Protein AF-A0A7S0FCT9-F1 (afdb_monomer)

Secondary structure (DSSP, 8-state):
-HHHHHHS-TTSS----TTS-S-TTS--SHHHHHHHHHHHHHHHHHHHTT-HHHHHHHHHHHHHHHHHHHHT--HHHHHHHHHHHHHHHHHHHHHHHHHHHHHHHHHHHHHHHHHHHHHHHHHHHHHHHHHHHHHHHHHHHHHHHHHHHHHHHHHHHHHHHHHHHHHHHHHHHHHHHHHHHHHHHHHHHHHHHHHHHH-GGGTTTHHHHHHHHHHHHHHHHHHHHHHHHHHHHHHHT-

Sequence (238 aa):
AKKAISEMTPGADTITYGLNQVALLQLSSGADLANYEAVRFVRDLARKHNAPQLAQLAARMASAMQSGMQAGEDPFAKVKGLIADMIERLEDEAERDASHTAYCDKELAYSNEKKDDKTAEISKLSIKIDQMTSRSSQLKAEVAALQKALSELAKAQAEMDKLRQEEKAEYAKGKADMEQGIQGVKLALKVLREYYAKDKAHAAAEGAGSGIIGLLEVVESDFSQGLIEMTATENAAQ

Organism: NCBI:txid73915

Radius of gyration: 66.16 Å; Cα contacts (8 Å, |Δi|>4): 61; chains: 1; bounding box: 128×51×157 Å

Mean predicted aligned error: 17.08 Å

pLDDT: mean 81.8, std 17.07, range [34.5, 97.94]

Structure (mmCIF, N/CA/C/O backbone):
data_AF-A0A7S0FCT9-F1
#
_entry.id   AF-A0A7S0FCT9-F1
#
loop_
_atom_site.group_PDB
_atom_site.id
_atom_site.type_symbol
_atom_site.label_atom_id
_atom_site.label_alt_id
_atom_site.label_comp_id
_atom_site.label_asym_id
_atom_site.label_entity_id
_atom_site.label_seq_id
_atom_site.pdbx_PDB_ins_code
_atom_site.Cartn_x
_atom_site.Cartn_y
_atom_site.Cartn_z
_atom_site.occupancy
_atom_site.B_iso_or_equiv
_atom_site.auth_seq_id
_atom_site.auth_comp_id
_atom_site.auth_asym_id
_atom_site.auth_atom_id
_atom_site.pdbx_PDB_model_num
ATOM 1 N N . ALA A 1 1 ? 38.483 39.828 -39.089 1.00 48.44 1 ALA A N 1
ATOM 2 C CA . ALA A 1 1 ? 38.730 38.511 -39.718 1.00 48.44 1 ALA A CA 1
ATOM 3 C C . ALA A 1 1 ? 38.954 38.592 -41.238 1.00 48.44 1 ALA A C 1
ATOM 5 O O . ALA A 1 1 ? 39.998 38.148 -41.682 1.00 48.44 1 ALA A O 1
ATOM 6 N N . LYS A 1 2 ? 38.067 39.204 -42.047 1.00 40.50 2 LYS A N 1
ATOM 7 C CA . LYS A 1 2 ? 38.226 39.269 -43.524 1.00 40.50 2 LYS A CA 1
ATOM 8 C C . LYS A 1 2 ? 39.383 40.141 -44.056 1.00 40.50 2 LYS A C 1
ATOM 10 O O . LYS A 1 2 ? 39.888 39.858 -45.130 1.00 40.50 2 LYS A O 1
ATOM 15 N N . LYS A 1 3 ? 39.827 41.165 -43.314 1.00 44.41 3 LYS A N 1
ATOM 16 C CA . LYS A 1 3 ? 40.966 42.022 -43.713 1.00 44.41 3 LYS A CA 1
ATOM 17 C C . LYS A 1 3 ? 42.341 41.372 -43.483 1.00 44.41 3 LYS A C 1
ATOM 19 O O . LYS A 1 3 ? 43.232 41.558 -44.293 1.00 44.41 3 LYS A O 1
ATOM 24 N N . ALA A 1 4 ? 42.480 40.538 -42.450 1.00 43.53 4 ALA A N 1
ATOM 25 C CA . ALA A 1 4 ? 43.753 39.893 -42.106 1.00 43.53 4 ALA A CA 1
ATOM 26 C C . ALA A 1 4 ? 44.154 38.758 -43.071 1.00 43.53 4 ALA A C 1
ATOM 28 O O . ALA A 1 4 ? 45.334 38.481 -43.235 1.00 43.53 4 ALA A O 1
ATOM 29 N N . ILE A 1 5 ? 43.188 38.120 -43.742 1.00 47.94 5 ILE A N 1
ATOM 30 C CA . ILE A 1 5 ? 43.465 37.036 -44.704 1.00 47.94 5 ILE A CA 1
ATOM 31 C C . ILE A 1 5 ? 43.926 37.598 -46.064 1.00 47.94 5 ILE A C 1
ATOM 33 O O . ILE A 1 5 ? 44.686 36.947 -46.772 1.00 47.94 5 ILE A O 1
ATOM 37 N N . SER A 1 6 ? 43.536 38.834 -46.399 1.00 48.59 6 SER A N 1
ATOM 38 C CA . SER A 1 6 ? 43.910 39.487 -47.662 1.00 48.59 6 SER A CA 1
ATOM 39 C C . SER A 1 6 ? 45.322 40.084 -47.658 1.00 48.59 6 SER A C 1
ATOM 41 O O . SER A 1 6 ? 45.887 40.282 -48.726 1.00 48.59 6 SER A O 1
ATOM 43 N N . GLU A 1 7 ? 45.896 40.383 -46.490 1.00 47.38 7 GLU A N 1
ATOM 44 C CA . GLU A 1 7 ? 47.223 41.015 -46.378 1.00 47.38 7 GLU A CA 1
ATOM 45 C C . GLU A 1 7 ? 48.358 39.995 -46.139 1.00 47.38 7 GLU A C 1
ATOM 47 O O . GLU A 1 7 ? 49.528 40.346 -46.266 1.00 47.38 7 GLU A O 1
ATOM 52 N N . MET A 1 8 ? 48.044 38.718 -45.862 1.00 45.12 8 MET A N 1
ATOM 53 C CA . MET A 1 8 ? 49.040 37.654 -45.618 1.00 45.12 8 MET A CA 1
ATOM 54 C C . MET A 1 8 ? 49.309 36.722 -46.816 1.00 45.12 8 MET A C 1
ATOM 56 O O . MET A 1 8 ? 50.011 35.726 -46.663 1.00 45.12 8 MET A O 1
ATOM 60 N N . THR A 1 9 ? 48.806 37.022 -48.016 1.00 45.81 9 THR A N 1
ATOM 61 C CA . THR A 1 9 ? 49.103 36.228 -49.228 1.00 45.81 9 THR A CA 1
ATOM 62 C C . THR A 1 9 ? 49.566 37.093 -50.409 1.00 45.81 9 THR A C 1
ATOM 64 O O . THR A 1 9 ? 48.900 37.137 -51.442 1.00 45.81 9 THR A O 1
ATOM 67 N N . PRO A 1 10 ? 50.742 37.752 -50.336 1.00 41.34 10 PRO A N 1
ATOM 68 C CA . PRO A 1 10 ? 51.339 38.426 -51.489 1.00 41.34 10 PRO A CA 1
ATOM 69 C C . PRO A 1 10 ? 51.999 37.397 -52.428 1.00 41.34 10 PRO A C 1
ATOM 71 O O . PRO A 1 10 ? 53.204 37.424 -52.663 1.00 41.34 10 PRO A O 1
ATOM 74 N N . GLY A 1 11 ? 51.216 36.436 -52.923 1.00 45.25 11 GLY A N 1
ATOM 75 C CA . GLY A 1 11 ? 51.717 35.370 -53.797 1.00 45.25 11 GLY A CA 1
ATOM 76 C C . GLY A 1 11 ? 50.718 34.283 -54.197 1.00 45.25 11 GLY A C 1
ATOM 77 O O . GLY A 1 11 ? 51.123 33.321 -54.841 1.00 45.25 11 GLY A O 1
ATOM 78 N N . ALA A 1 12 ? 49.435 34.395 -53.833 1.00 43.03 12 ALA A N 1
ATOM 79 C CA . ALA A 1 12 ? 48.444 33.348 -54.111 1.00 43.03 12 ALA A CA 1
ATOM 80 C C . ALA A 1 12 ? 47.593 33.579 -55.377 1.00 43.03 12 ALA A C 1
ATOM 82 O O . ALA A 1 12 ? 46.832 32.690 -55.744 1.00 43.03 12 ALA A O 1
ATOM 83 N N . ASP A 1 13 ? 47.764 34.707 -56.079 1.00 35.62 13 ASP A N 1
ATOM 84 C CA . ASP A 1 13 ? 47.005 35.032 -57.304 1.00 35.62 13 ASP A CA 1
ATOM 85 C C . ASP A 1 13 ? 47.796 34.809 -58.611 1.00 35.62 13 ASP A C 1
ATOM 87 O O . ASP A 1 13 ? 47.288 35.068 -59.700 1.00 35.62 13 ASP A O 1
ATOM 91 N N . THR A 1 14 ? 49.024 34.278 -58.543 1.00 41.53 14 THR A N 1
ATOM 92 C CA . THR A 1 14 ? 49.848 33.959 -59.729 1.00 41.53 14 THR A CA 1
ATOM 93 C C . THR A 1 14 ? 50.290 32.500 -59.813 1.00 41.53 14 THR A C 1
ATOM 95 O O . THR A 1 14 ? 51.274 32.189 -60.480 1.00 41.53 14 THR A O 1
ATOM 98 N N . ILE A 1 15 ? 49.514 31.564 -59.258 1.00 42.00 15 I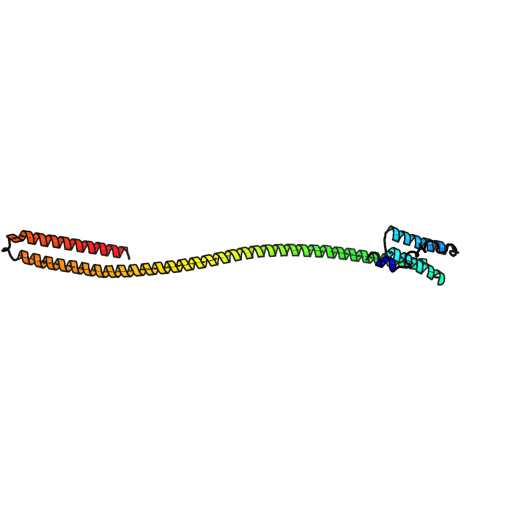LE A N 1
ATOM 99 C CA . ILE A 1 15 ? 49.528 30.181 -59.770 1.00 42.00 15 ILE A CA 1
ATOM 100 C C . ILE A 1 15 ? 48.426 30.060 -60.824 1.00 42.00 15 ILE A C 1
ATOM 102 O O . ILE A 1 15 ? 47.473 29.289 -60.739 1.00 42.00 15 ILE A O 1
ATOM 106 N N . THR A 1 16 ? 48.573 30.904 -61.839 1.00 34.50 16 THR A N 1
ATOM 107 C CA . THR A 1 16 ? 47.924 30.806 -63.135 1.00 34.50 16 THR A CA 1
ATOM 108 C C . THR A 1 16 ? 48.189 29.409 -63.675 1.00 34.50 16 THR A C 1
ATOM 110 O O . THR A 1 16 ? 49.319 29.114 -64.042 1.00 34.50 16 THR A O 1
ATOM 113 N N . TYR A 1 17 ? 47.170 28.545 -63.675 1.00 39.06 17 TYR A N 1
ATOM 114 C CA . TYR A 1 17 ? 46.965 27.449 -64.629 1.00 39.06 17 TYR A CA 1
ATOM 115 C C . TYR A 1 17 ? 48.237 26.903 -65.313 1.00 39.06 17 TYR A C 1
ATOM 117 O O . TYR A 1 17 ? 48.358 26.889 -66.537 1.00 39.06 17 TYR A O 1
ATOM 125 N N . GLY A 1 18 ? 49.183 26.403 -64.518 1.00 42.12 18 GLY A N 1
ATOM 126 C CA . GLY A 1 18 ? 50.454 25.851 -64.987 1.00 42.12 18 GLY A CA 1
ATOM 127 C C . GLY A 1 18 ? 50.350 24.396 -65.443 1.00 42.12 18 GLY A C 1
ATOM 128 O O . GLY A 1 18 ? 51.236 23.609 -65.141 1.00 42.12 18 GLY A O 1
ATOM 129 N N . LEU A 1 19 ? 49.254 24.007 -66.105 1.00 41.75 19 LEU A N 1
ATOM 130 C CA . LEU A 1 19 ? 49.050 22.637 -66.608 1.00 41.75 19 LEU A CA 1
ATOM 131 C C . LEU A 1 19 ? 48.419 22.561 -68.011 1.00 41.75 19 LEU A C 1
ATOM 133 O O . LEU A 1 19 ? 48.169 21.461 -68.492 1.00 41.75 19 LEU A O 1
ATOM 137 N N . ASN A 1 20 ? 48.226 23.695 -68.700 1.00 42.88 20 ASN A N 1
ATOM 138 C CA . ASN A 1 20 ? 47.843 23.720 -70.125 1.00 42.88 20 ASN A CA 1
ATOM 139 C C . ASN A 1 20 ? 49.019 24.022 -71.076 1.00 42.88 20 ASN A C 1
ATOM 141 O O . ASN A 1 20 ? 48.817 24.150 -72.280 1.00 42.88 20 ASN A O 1
ATOM 145 N N . GLN A 1 21 ? 50.248 24.103 -70.559 1.00 41.09 21 GLN A N 1
ATOM 146 C CA . GLN A 1 21 ? 51.480 24.205 -71.349 1.00 41.09 21 GLN A CA 1
ATOM 147 C C . GLN A 1 21 ? 52.575 23.325 -70.734 1.00 41.09 21 GLN A C 1
ATOM 149 O O . GLN A 1 21 ? 53.617 23.807 -70.305 1.00 41.09 21 GLN A O 1
ATOM 154 N N . VAL A 1 22 ? 52.343 22.014 -70.669 1.00 44.59 22 VAL A N 1
ATOM 155 C CA . VAL A 1 22 ? 53.460 21.066 -70.575 1.00 44.59 22 VAL A CA 1
ATOM 156 C C . VAL A 1 22 ? 53.749 20.622 -72.002 1.00 44.59 22 VAL A C 1
ATOM 158 O O . VAL A 1 22 ? 52.973 19.880 -72.594 1.00 44.59 22 VAL A O 1
ATOM 161 N N . ALA A 1 23 ? 54.796 21.220 -72.565 1.00 45.69 23 ALA A N 1
ATOM 162 C CA . ALA A 1 23 ? 55.513 20.863 -73.784 1.00 45.69 23 ALA A CA 1
ATOM 163 C C . ALA A 1 23 ? 54.871 19.784 -74.684 1.00 45.69 23 ALA A C 1
ATOM 165 O O . ALA A 1 23 ? 55.196 18.604 -74.596 1.00 45.69 23 ALA A O 1
ATOM 166 N N . LEU A 1 24 ? 54.110 20.225 -75.691 1.00 46.88 24 LEU A N 1
ATOM 167 C CA . LEU A 1 24 ? 53.869 19.439 -76.912 1.00 46.88 24 LEU A CA 1
ATOM 168 C C . LEU A 1 24 ? 55.175 19.214 -77.721 1.00 46.88 24 LEU A C 1
ATOM 170 O O . LEU A 1 24 ? 55.170 18.531 -78.735 1.00 46.88 24 LEU A O 1
ATOM 174 N N . LEU A 1 25 ? 56.305 19.786 -77.282 1.00 47.59 25 LEU A N 1
ATOM 175 C CA . LEU A 1 25 ? 57.597 19.755 -77.974 1.00 47.59 25 LEU A CA 1
ATOM 176 C C . LEU A 1 25 ? 58.547 18.615 -77.547 1.00 47.59 25 LEU A C 1
ATOM 178 O O . LEU A 1 25 ? 59.669 18.570 -78.044 1.00 47.59 25 LEU A O 1
ATOM 182 N N . GLN A 1 26 ? 58.144 17.706 -76.650 1.00 53.84 26 GLN A N 1
ATOM 183 C CA . GLN A 1 26 ? 58.998 16.586 -76.202 1.00 53.84 26 GLN A CA 1
ATOM 184 C C . GLN A 1 26 ? 58.347 15.193 -76.281 1.00 53.84 26 GLN A C 1
ATOM 186 O O . GLN A 1 26 ? 58.919 14.237 -75.770 1.00 53.84 26 GLN A O 1
ATOM 191 N N . LEU A 1 27 ? 57.193 15.041 -76.940 1.00 55.31 27 LEU A N 1
ATOM 192 C CA . LEU A 1 27 ? 56.659 13.716 -77.287 1.00 55.31 27 LEU A CA 1
ATOM 193 C C . LEU A 1 27 ? 57.192 13.335 -78.670 1.00 55.31 27 LEU A C 1
ATOM 195 O O . LEU A 1 27 ? 56.623 13.722 -79.689 1.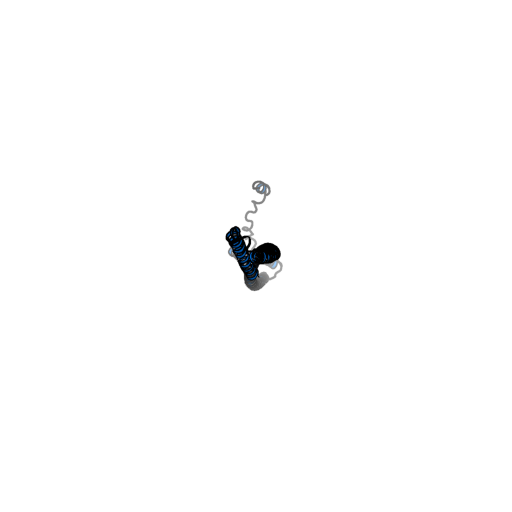00 55.31 27 LEU A O 1
ATOM 199 N N . SER A 1 28 ? 58.339 12.662 -78.712 1.00 55.94 28 SER A N 1
ATOM 200 C CA . SER A 1 28 ? 59.026 12.331 -79.966 1.00 55.94 28 SER A CA 1
ATOM 201 C C . SER A 1 28 ? 58.684 10.937 -80.499 1.00 55.94 28 SER A C 1
ATOM 203 O O . SER A 1 28 ? 59.029 10.636 -81.642 1.00 55.94 28 SER A O 1
ATOM 205 N N . SER A 1 29 ? 57.974 10.099 -79.729 1.00 65.62 29 SER A N 1
ATOM 206 C CA . SER A 1 29 ? 57.566 8.753 -80.146 1.00 65.62 29 SER A CA 1
ATOM 207 C C . SER A 1 29 ? 56.055 8.505 -80.014 1.00 65.62 29 SER A C 1
ATOM 209 O O . SER A 1 29 ? 55.373 9.075 -79.163 1.00 65.62 29 SER A O 1
ATOM 211 N N . GLY A 1 30 ? 55.510 7.605 -80.845 1.00 66.31 30 GLY A N 1
ATOM 212 C CA . GLY A 1 30 ? 54.099 7.194 -80.767 1.00 66.31 30 GLY A CA 1
ATOM 213 C C . GLY A 1 30 ? 53.723 6.508 -79.444 1.00 66.31 30 GLY A C 1
ATOM 214 O O . GLY A 1 30 ? 52.560 6.538 -79.048 1.00 66.31 30 GLY A O 1
ATOM 215 N N . ALA A 1 31 ? 54.706 5.948 -78.730 1.00 65.88 31 ALA A N 1
ATOM 216 C CA . ALA A 1 31 ? 54.515 5.378 -77.399 1.00 65.88 31 ALA A CA 1
ATOM 217 C C . ALA A 1 31 ? 54.264 6.465 -76.337 1.00 65.88 31 ALA A C 1
ATOM 219 O O . ALA A 1 31 ? 53.427 6.279 -75.455 1.00 65.88 31 ALA A O 1
ATOM 220 N N . ASP A 1 32 ? 54.913 7.628 -76.459 1.00 66.25 32 ASP A N 1
ATOM 221 C CA . ASP A 1 32 ? 54.742 8.745 -75.519 1.00 66.25 32 ASP A CA 1
ATOM 222 C C . ASP A 1 32 ? 53.331 9.339 -75.611 1.00 66.25 32 ASP A C 1
ATOM 224 O O . ASP A 1 32 ? 52.717 9.680 -74.596 1.00 66.25 32 ASP A O 1
ATOM 228 N N . LEU A 1 33 ? 52.788 9.408 -76.831 1.00 72.25 33 LEU A N 1
ATOM 229 C CA . LEU A 1 33 ? 51.435 9.899 -77.089 1.00 72.25 33 LEU A CA 1
ATOM 230 C C . LEU A 1 33 ? 50.374 8.962 -76.482 1.00 72.25 33 LEU A C 1
ATOM 232 O O . LEU A 1 33 ? 49.477 9.424 -75.778 1.00 72.25 33 LEU A O 1
ATOM 236 N N . ALA A 1 34 ? 50.528 7.645 -76.668 1.00 73.44 34 ALA A N 1
ATOM 237 C CA . ALA A 1 34 ? 49.626 6.636 -76.103 1.00 73.44 34 ALA A CA 1
ATOM 238 C C . ALA A 1 34 ? 49.653 6.613 -74.560 1.00 73.44 34 ALA A C 1
ATOM 240 O O . ALA A 1 34 ? 48.611 6.486 -73.911 1.00 73.44 34 ALA A O 1
ATOM 241 N N . ASN A 1 35 ? 50.834 6.795 -73.961 1.00 72.31 35 ASN A N 1
ATOM 242 C CA . ASN A 1 35 ? 51.005 6.917 -72.511 1.00 72.31 35 ASN A CA 1
ATOM 243 C C . ASN A 1 35 ? 50.275 8.149 -71.953 1.00 72.31 35 ASN A C 1
ATOM 245 O O . ASN A 1 35 ? 49.544 8.066 -70.960 1.00 72.31 35 ASN A O 1
ATOM 249 N N . TYR A 1 36 ? 50.422 9.299 -72.615 1.00 78.50 36 TYR A N 1
ATOM 250 C CA . TYR A 1 36 ? 49.748 10.532 -72.214 1.00 78.50 36 TYR A CA 1
ATOM 251 C C . TYR A 1 36 ? 48.219 10.422 -72.318 1.00 78.50 36 TYR A C 1
ATOM 253 O O . TYR A 1 36 ? 47.502 10.840 -71.402 1.00 78.50 36 TYR A O 1
ATOM 261 N N . GLU A 1 37 ? 47.711 9.817 -73.394 1.00 80.44 37 GLU A N 1
ATOM 262 C CA . GLU A 1 37 ? 46.278 9.577 -73.588 1.00 80.44 37 GLU A CA 1
ATOM 263 C C . GLU A 1 37 ? 45.692 8.661 -72.504 1.00 80.44 37 GLU A C 1
ATOM 265 O O . GLU A 1 37 ? 44.633 8.974 -71.953 1.00 80.44 37 GLU A O 1
ATOM 270 N N . ALA A 1 38 ? 46.405 7.599 -72.112 1.00 80.25 38 ALA A N 1
ATOM 271 C CA . ALA A 1 38 ? 45.976 6.695 -71.044 1.00 80.25 38 ALA A CA 1
ATOM 272 C C . ALA A 1 38 ? 45.868 7.400 -69.676 1.00 80.25 38 ALA A C 1
ATOM 274 O O . ALA A 1 38 ? 44.859 7.261 -68.979 1.00 80.25 38 ALA A O 1
ATOM 275 N N . VAL A 1 39 ? 46.863 8.213 -69.292 1.00 82.56 39 VAL A N 1
ATOM 276 C CA . VAL A 1 39 ? 46.809 9.006 -68.044 1.00 82.56 39 VAL A CA 1
ATOM 277 C C . VAL A 1 39 ? 45.682 10.037 -68.091 1.00 82.56 39 VAL A C 1
ATOM 279 O O . VAL A 1 39 ? 44.984 10.245 -67.093 1.00 82.56 39 VAL A O 1
ATOM 282 N N . ARG A 1 40 ? 45.498 10.703 -69.237 1.00 85.12 40 ARG A N 1
ATOM 283 C CA . ARG A 1 40 ? 44.445 11.706 -69.421 1.00 85.12 40 ARG A CA 1
ATOM 284 C C . ARG A 1 40 ? 43.061 11.081 -69.288 1.00 85.12 40 ARG A C 1
ATOM 286 O O . ARG A 1 40 ? 42.233 11.634 -68.573 1.00 85.12 40 ARG A O 1
ATOM 293 N N . PHE A 1 41 ? 42.843 9.914 -69.887 1.00 85.12 41 PHE A N 1
ATOM 294 C CA . PHE A 1 41 ? 41.580 9.192 -69.794 1.00 85.12 41 PHE A CA 1
ATOM 295 C C . PHE A 1 41 ? 41.215 8.850 -68.343 1.00 85.12 41 PHE A C 1
ATOM 297 O O . PHE A 1 41 ? 40.112 9.164 -67.895 1.00 85.12 41 PHE A O 1
ATOM 304 N N . VAL A 1 42 ? 42.154 8.301 -67.563 1.00 84.19 42 VAL A N 1
ATOM 305 C CA . VAL A 1 42 ? 41.908 7.972 -66.145 1.00 84.19 42 VAL A CA 1
ATOM 306 C C . VAL A 1 42 ? 41.701 9.233 -65.299 1.00 84.19 42 VAL A C 1
ATOM 308 O O . VAL A 1 42 ? 40.841 9.255 -64.419 1.00 84.19 42 VAL A O 1
ATOM 311 N N . ARG A 1 43 ? 42.418 10.325 -65.588 1.00 85.50 43 ARG A N 1
ATOM 312 C CA . ARG A 1 43 ? 42.216 11.620 -64.916 1.00 85.50 43 ARG A CA 1
ATOM 313 C C . ARG A 1 43 ? 40.847 12.232 -65.234 1.00 85.50 43 ARG A C 1
ATOM 315 O O . ARG A 1 43 ? 40.212 12.791 -64.340 1.00 85.50 43 ARG A O 1
ATOM 322 N N . ASP A 1 44 ? 40.388 12.120 -66.475 1.00 86.81 44 ASP A N 1
ATOM 323 C CA . ASP A 1 44 ? 39.071 12.601 -66.891 1.00 86.81 44 ASP A CA 1
ATOM 324 C C . ASP A 1 44 ? 37.954 11.755 -66.265 1.00 86.81 44 ASP A C 1
ATOM 326 O O . ASP A 1 44 ? 36.954 12.311 -65.812 1.00 86.81 44 ASP A O 1
ATOM 330 N N . LEU A 1 45 ? 38.143 10.438 -66.139 1.00 86.31 45 LEU A N 1
ATOM 331 C CA . LEU A 1 45 ? 37.233 9.565 -65.392 1.00 86.31 45 LEU A CA 1
ATOM 332 C C . LEU A 1 45 ? 37.195 9.909 -63.900 1.00 86.31 45 LEU A C 1
ATOM 334 O O . LEU A 1 45 ? 36.111 10.022 -63.333 1.00 86.31 45 LEU A O 1
ATOM 338 N N . ALA A 1 46 ? 38.348 10.159 -63.275 1.00 87.62 46 ALA A N 1
ATOM 339 C CA . ALA A 1 46 ? 38.413 10.580 -61.878 1.00 87.62 46 ALA A CA 1
ATOM 340 C C . ALA A 1 46 ? 37.643 11.887 -61.629 1.00 87.62 46 ALA A C 1
ATOM 342 O O . ALA A 1 46 ? 36.958 12.016 -60.616 1.00 87.62 46 ALA A O 1
ATOM 343 N N . ARG A 1 47 ? 37.715 12.839 -62.571 1.00 87.00 47 ARG A N 1
ATOM 344 C CA . ARG A 1 47 ? 36.970 14.108 -62.516 1.00 87.00 47 ARG A CA 1
ATOM 345 C C . ARG A 1 47 ? 35.477 13.927 -62.777 1.00 87.00 47 ARG A C 1
ATOM 347 O O . ARG A 1 47 ? 34.676 14.531 -62.079 1.00 87.00 47 ARG A O 1
ATOM 354 N N . LYS A 1 48 ? 35.092 13.100 -63.753 1.00 89.06 48 LYS A N 1
ATOM 355 C CA . LYS A 1 48 ? 33.678 12.835 -64.072 1.00 89.06 48 LYS A CA 1
ATOM 356 C C . LYS A 1 48 ? 32.956 12.095 -62.947 1.00 89.06 48 LYS A C 1
ATOM 358 O O . LYS A 1 48 ? 31.805 12.405 -62.667 1.00 89.06 48 LYS A O 1
ATOM 363 N N . HIS A 1 49 ? 33.633 11.146 -62.304 1.00 85.38 49 HIS A N 1
ATOM 364 C CA . HIS A 1 49 ? 33.065 10.329 -61.230 1.00 85.38 49 HIS A CA 1
ATOM 365 C C . HIS A 1 49 ? 33.389 10.848 -59.821 1.00 85.38 49 HIS A C 1
ATOM 367 O O . HIS A 1 49 ? 32.990 10.218 -58.849 1.00 85.38 49 HIS A O 1
ATOM 373 N N . ASN A 1 50 ? 34.095 11.982 -59.695 1.00 82.00 50 ASN A N 1
ATOM 374 C CA . ASN A 1 50 ? 34.560 12.545 -58.418 1.00 82.00 50 ASN A CA 1
ATOM 375 C C . ASN A 1 50 ? 35.249 11.510 -57.507 1.00 82.00 50 ASN A C 1
ATOM 377 O O . ASN A 1 50 ? 35.086 11.537 -56.291 1.00 82.00 50 ASN A O 1
ATOM 381 N N . ALA A 1 51 ? 36.012 10.586 -58.093 1.00 84.19 51 ALA A N 1
ATOM 382 C CA . ALA A 1 51 ? 36.643 9.490 -57.368 1.00 84.19 51 ALA A CA 1
ATOM 383 C C . ALA A 1 51 ? 38.092 9.866 -56.996 1.00 84.19 51 ALA A C 1
ATOM 385 O O . ALA A 1 51 ? 38.978 9.837 -57.863 1.00 84.19 51 ALA A O 1
ATOM 386 N N . PRO A 1 52 ? 38.381 10.213 -55.725 1.00 83.69 52 PRO A N 1
ATOM 387 C CA . PRO A 1 52 ? 39.722 10.613 -55.305 1.00 83.69 52 PRO A CA 1
ATOM 388 C C . PRO A 1 52 ? 40.731 9.464 -55.428 1.00 83.69 52 PRO A C 1
ATOM 390 O O . PRO A 1 52 ? 41.902 9.721 -55.711 1.00 83.69 52 PRO A O 1
ATOM 393 N N . GLN A 1 53 ? 40.294 8.203 -55.302 1.00 83.25 53 GLN A N 1
ATOM 394 C CA . GLN A 1 53 ? 41.162 7.041 -55.514 1.00 83.25 53 GLN A CA 1
ATOM 395 C C . GLN A 1 53 ? 41.630 6.937 -56.978 1.00 83.25 53 GLN A C 1
ATOM 397 O O . GLN A 1 53 ? 42.809 6.684 -57.226 1.00 83.25 53 GLN A O 1
ATOM 402 N N . LEU A 1 54 ? 40.756 7.227 -57.954 1.00 82.62 54 LEU A N 1
ATOM 403 C CA . LEU A 1 54 ? 41.120 7.248 -59.380 1.00 82.62 54 LEU A CA 1
ATOM 404 C C . LEU A 1 54 ? 42.047 8.422 -59.720 1.00 82.62 54 LEU A C 1
ATOM 406 O O . LEU A 1 54 ? 42.934 8.291 -60.563 1.00 82.62 54 LEU A O 1
ATOM 410 N N . ALA A 1 55 ? 41.894 9.561 -59.039 1.00 84.38 55 ALA A N 1
ATOM 411 C CA . ALA A 1 55 ? 42.798 10.699 -59.201 1.00 84.38 55 ALA A CA 1
ATOM 412 C C . ALA A 1 55 ? 44.214 10.377 -58.687 1.00 84.38 55 ALA A C 1
ATOM 414 O O . ALA A 1 55 ? 45.206 10.733 -59.329 1.00 84.38 55 ALA A O 1
ATOM 415 N N . GLN A 1 56 ? 44.310 9.664 -57.561 1.00 84.38 56 GLN A N 1
ATOM 416 C CA . GLN A 1 56 ? 45.578 9.165 -57.021 1.00 84.38 56 GLN A CA 1
ATOM 417 C C . GLN A 1 56 ? 46.201 8.096 -57.928 1.00 84.38 56 GLN A C 1
ATOM 419 O O . GLN A 1 56 ? 47.412 8.126 -58.155 1.00 84.38 56 GLN A O 1
ATOM 424 N N . LEU A 1 57 ? 45.393 7.200 -58.504 1.00 83.50 57 LEU A N 1
ATOM 425 C CA . LEU A 1 57 ? 45.854 6.223 -59.490 1.00 83.50 57 LEU A CA 1
ATOM 426 C C . LEU A 1 57 ? 46.415 6.916 -60.738 1.00 83.50 57 LEU A C 1
ATOM 428 O O . LEU A 1 57 ? 47.525 6.601 -61.151 1.00 83.50 57 LEU A O 1
ATOM 432 N N . ALA A 1 58 ? 45.716 7.914 -61.286 1.00 82.81 58 ALA A N 1
ATOM 433 C CA . ALA A 1 58 ? 46.193 8.682 -62.438 1.00 82.81 58 ALA A CA 1
ATOM 434 C C . ALA A 1 58 ? 47.543 9.375 -62.163 1.00 82.81 58 ALA A C 1
ATOM 436 O O . ALA A 1 58 ? 48.398 9.446 -63.046 1.00 82.81 58 ALA A O 1
ATOM 437 N N . ALA A 1 59 ? 47.764 9.861 -60.936 1.00 83.44 59 ALA A N 1
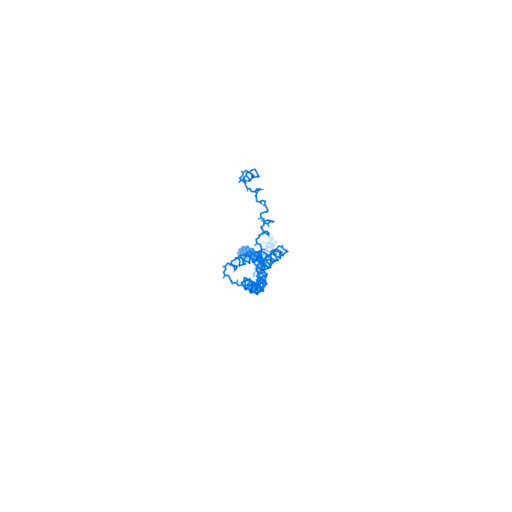ATOM 438 C CA . ALA A 1 59 ? 49.050 10.426 -60.525 1.00 83.44 59 ALA A CA 1
ATOM 439 C C . ALA A 1 59 ? 50.159 9.357 -60.443 1.00 83.44 59 ALA A C 1
ATOM 441 O O . ALA A 1 59 ? 51.267 9.586 -60.928 1.00 83.44 59 ALA A O 1
ATOM 442 N N . ARG A 1 60 ? 49.852 8.170 -59.902 1.00 81.75 60 ARG A N 1
ATOM 443 C CA . ARG A 1 60 ? 50.787 7.031 -59.832 1.00 81.75 60 ARG A CA 1
ATOM 444 C C . ARG A 1 60 ? 51.124 6.467 -61.216 1.00 81.75 60 ARG A C 1
ATOM 446 O O . ARG A 1 60 ? 52.282 6.155 -61.486 1.00 81.75 60 ARG A O 1
ATOM 453 N N . MET A 1 61 ? 50.141 6.405 -62.111 1.00 78.44 61 MET A N 1
ATOM 454 C CA . MET A 1 61 ? 50.305 6.017 -63.514 1.00 78.44 61 MET A CA 1
ATOM 455 C C . MET A 1 61 ? 51.232 6.985 -64.256 1.00 78.44 61 MET A C 1
ATOM 457 O O . MET A 1 61 ? 52.163 6.539 -64.920 1.00 78.44 61 MET A O 1
ATOM 461 N N . ALA A 1 62 ? 51.043 8.298 -64.081 1.00 78.06 62 ALA A N 1
ATOM 462 C CA . ALA A 1 62 ? 51.924 9.310 -64.666 1.00 78.06 62 ALA A CA 1
ATOM 463 C C . ALA A 1 62 ? 53.381 9.153 -64.196 1.00 78.06 62 ALA A C 1
ATOM 465 O O . ALA A 1 62 ? 54.298 9.215 -65.011 1.00 78.06 62 ALA A O 1
ATOM 466 N N . SER A 1 63 ? 53.601 8.890 -62.900 1.00 78.81 63 SER A N 1
ATOM 467 C CA . SER A 1 63 ? 54.952 8.636 -62.382 1.00 78.81 63 SER A CA 1
ATOM 468 C C . SER A 1 63 ? 55.552 7.323 -62.892 1.00 78.81 63 SER A C 1
ATOM 470 O O . SER A 1 63 ? 56.729 7.282 -63.234 1.00 78.81 63 SER A O 1
ATOM 472 N N . ALA A 1 64 ? 54.752 6.257 -62.995 1.00 74.44 64 ALA A N 1
ATOM 473 C CA . ALA A 1 64 ? 55.218 4.954 -63.461 1.00 74.44 64 ALA A CA 1
ATOM 474 C C . ALA A 1 64 ? 55.616 4.977 -64.945 1.00 74.44 64 ALA A C 1
ATOM 476 O O . ALA A 1 64 ? 56.620 4.369 -65.308 1.00 74.44 64 ALA A O 1
ATOM 477 N N . MET A 1 65 ? 54.879 5.717 -65.781 1.00 72.38 65 MET A N 1
ATOM 478 C CA . MET A 1 65 ? 55.198 5.878 -67.203 1.00 72.38 65 MET A CA 1
ATOM 479 C C . MET A 1 65 ? 56.470 6.699 -67.432 1.00 72.38 65 MET A C 1
ATOM 481 O O . MET A 1 65 ? 57.300 6.314 -68.252 1.00 72.38 65 MET A O 1
ATOM 485 N N . GLN A 1 66 ? 56.678 7.764 -66.650 1.00 72.25 66 GLN A N 1
ATOM 486 C CA . GLN A 1 66 ? 57.895 8.576 -66.733 1.00 72.25 66 GLN A CA 1
ATOM 487 C C . GLN A 1 66 ? 59.151 7.807 -66.284 1.00 72.25 66 GLN A C 1
ATOM 489 O O . GLN A 1 66 ? 60.227 7.987 -66.852 1.00 72.25 66 GLN A O 1
ATOM 494 N N . SER A 1 67 ? 59.027 6.944 -65.270 1.00 69.44 67 SER A N 1
ATOM 495 C CA . SER A 1 67 ? 60.136 6.114 -64.779 1.00 69.44 67 SER A CA 1
ATOM 496 C C . SER A 1 67 ? 60.428 4.901 -65.672 1.00 69.44 67 SER A C 1
ATOM 498 O O . SER A 1 67 ? 61.593 4.552 -65.841 1.00 69.44 67 SER A O 1
ATOM 500 N N . GLY A 1 68 ? 59.407 4.279 -66.276 1.00 64.19 68 GLY A N 1
ATOM 501 C CA . GLY A 1 68 ? 59.578 3.115 -67.159 1.00 64.19 68 GLY A CA 1
ATOM 502 C C . GLY A 1 68 ? 60.384 3.424 -68.427 1.00 64.19 68 GLY A C 1
ATOM 503 O O . GLY A 1 68 ? 61.228 2.626 -68.826 1.00 64.19 68 GLY A O 1
ATOM 504 N N . MET A 1 69 ? 60.235 4.633 -68.987 1.00 61.56 69 MET A N 1
ATOM 505 C CA . MET A 1 69 ? 61.049 5.109 -70.121 1.00 61.56 69 MET A CA 1
ATOM 506 C C . MET A 1 69 ? 62.547 5.219 -69.810 1.00 61.56 69 MET A C 1
ATOM 508 O O . MET A 1 69 ? 63.362 5.064 -70.713 1.00 61.56 69 MET A O 1
ATOM 512 N N . GLN A 1 70 ? 62.927 5.486 -68.555 1.00 61.78 70 GLN A N 1
ATOM 513 C CA . GLN A 1 70 ? 64.339 5.588 -68.160 1.00 61.78 70 GLN A CA 1
ATOM 514 C C . GLN A 1 70 ? 64.973 4.221 -67.872 1.00 61.78 70 GLN A C 1
ATOM 516 O O . GLN A 1 70 ? 66.187 4.081 -67.990 1.00 61.78 70 GLN A O 1
ATOM 521 N N . ALA A 1 71 ? 64.162 3.225 -67.502 1.00 61.09 71 ALA A N 1
ATOM 522 C CA . ALA A 1 71 ? 64.616 1.897 -67.088 1.00 61.09 71 ALA A CA 1
ATOM 523 C C . ALA A 1 71 ? 64.484 0.813 -68.179 1.00 61.09 71 ALA A C 1
ATOM 525 O O . ALA A 1 71 ? 65.012 -0.281 -68.004 1.00 61.09 71 ALA A O 1
ATOM 526 N N . GLY A 1 72 ? 63.798 1.092 -69.297 1.00 59.88 72 GLY A N 1
ATOM 527 C CA . GLY A 1 72 ? 63.574 0.122 -70.381 1.00 59.88 72 GLY A CA 1
ATOM 528 C C . GLY A 1 72 ? 62.528 -0.960 -70.068 1.00 59.88 72 GLY A C 1
ATOM 529 O O . GLY A 1 72 ? 62.416 -1.931 -70.813 1.00 59.88 72 GLY A O 1
ATOM 530 N N . GLU A 1 73 ? 61.769 -0.808 -68.979 1.00 64.25 73 GLU A N 1
ATOM 531 C CA . GLU A 1 73 ? 60.676 -1.7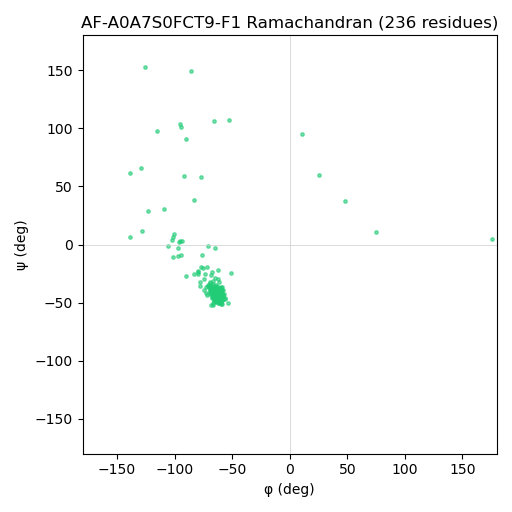05 -68.578 1.00 64.25 73 GLU A CA 1
ATOM 532 C C . GLU A 1 73 ? 59.355 -1.316 -69.260 1.00 64.25 73 GLU A C 1
ATOM 534 O O . GLU A 1 73 ? 59.117 -0.131 -69.492 1.00 64.25 73 GLU A O 1
ATOM 539 N N . ASP A 1 74 ? 58.468 -2.290 -69.529 1.00 68.56 74 ASP A N 1
ATOM 540 C CA . ASP A 1 74 ? 57.127 -2.039 -70.085 1.00 68.56 74 ASP A CA 1
ATOM 541 C C . ASP A 1 74 ? 56.256 -1.261 -69.074 1.00 68.56 74 ASP A C 1
ATOM 543 O O . ASP A 1 74 ? 55.775 -1.834 -68.084 1.00 68.56 74 ASP A O 1
ATOM 547 N N . PRO A 1 75 ? 55.995 0.039 -69.304 1.00 69.38 75 PRO A N 1
ATOM 548 C CA . PRO A 1 75 ? 55.262 0.861 -68.353 1.00 69.38 75 PRO A CA 1
ATOM 549 C C . PRO A 1 75 ? 53.789 0.444 -68.223 1.00 69.38 75 PRO A C 1
ATOM 551 O O . PRO A 1 75 ? 53.175 0.672 -67.177 1.00 69.38 75 PRO A O 1
ATOM 554 N N . PHE A 1 76 ? 53.216 -0.208 -69.245 1.00 72.75 76 PHE A N 1
ATOM 555 C CA . PHE A 1 76 ? 51.829 -0.675 -69.222 1.00 72.75 76 PHE A CA 1
ATOM 556 C C . PHE A 1 76 ? 51.639 -1.910 -68.344 1.00 72.75 76 PHE A C 1
ATOM 558 O O . PHE A 1 76 ? 50.567 -2.070 -67.759 1.00 72.75 76 PHE A O 1
ATOM 565 N N . ALA A 1 77 ? 52.659 -2.758 -68.199 1.00 78.94 77 ALA A N 1
ATOM 566 C CA . ALA A 1 77 ? 52.606 -3.903 -67.291 1.00 78.94 77 ALA A CA 1
ATOM 567 C C . ALA A 1 77 ? 52.428 -3.445 -65.832 1.00 78.94 77 ALA A C 1
ATOM 569 O O . ALA A 1 77 ? 51.555 -3.940 -65.120 1.00 78.94 77 ALA A O 1
ATOM 570 N N . LYS A 1 78 ? 53.177 -2.415 -65.417 1.00 75.81 78 LYS A N 1
ATOM 571 C CA . LYS A 1 78 ? 53.090 -1.826 -64.071 1.00 75.81 78 LYS A CA 1
ATOM 572 C C . LYS A 1 78 ? 51.752 -1.130 -63.816 1.00 75.81 78 LYS A C 1
ATOM 574 O O . LYS A 1 78 ? 51.199 -1.222 -62.725 1.00 75.81 78 LYS A O 1
ATOM 579 N N . VAL A 1 79 ? 51.214 -0.454 -64.828 1.00 80.06 79 VAL A N 1
ATOM 580 C CA . VAL A 1 79 ? 49.896 0.193 -64.759 1.00 80.06 79 VAL A CA 1
ATOM 581 C C . VAL A 1 79 ? 48.771 -0.838 -64.644 1.00 80.06 79 VAL A C 1
ATOM 583 O O . VAL A 1 79 ? 47.872 -0.653 -63.829 1.00 80.06 79 VAL A O 1
ATOM 586 N N . LYS A 1 80 ? 48.835 -1.941 -65.403 1.00 80.62 80 LYS A N 1
ATOM 587 C CA . LYS A 1 80 ? 47.882 -3.057 -65.279 1.00 80.62 80 LYS A CA 1
ATOM 588 C C . LYS A 1 80 ? 47.938 -3.697 -63.891 1.00 80.62 80 LYS A C 1
ATOM 590 O O . LYS A 1 80 ? 46.880 -3.960 -63.336 1.00 80.62 80 LYS A O 1
ATOM 595 N N . GLY A 1 81 ? 49.134 -3.867 -63.319 1.00 83.69 81 GLY A N 1
ATOM 596 C CA . GLY A 1 81 ? 49.309 -4.325 -61.935 1.00 83.69 81 GLY A CA 1
ATOM 597 C C . GLY A 1 81 ? 48.648 -3.390 -60.920 1.00 83.69 81 GLY A C 1
ATOM 598 O O . GLY A 1 81 ? 47.798 -3.822 -60.159 1.00 83.69 81 GLY A O 1
ATOM 599 N N . LEU A 1 82 ? 48.919 -2.081 -60.988 1.00 81.06 82 LEU A N 1
ATOM 600 C CA . LEU A 1 82 ? 48.295 -1.098 -60.087 1.00 81.06 82 LEU A CA 1
ATOM 601 C C . LEU A 1 82 ? 46.763 -1.029 -60.214 1.00 81.06 82 LEU A C 1
ATOM 603 O O . LEU A 1 82 ? 46.082 -0.724 -59.237 1.00 81.06 82 LEU A O 1
ATOM 607 N N . ILE A 1 83 ? 46.222 -1.259 -61.414 1.00 84.06 83 ILE A N 1
ATOM 608 C CA . ILE A 1 83 ? 44.773 -1.346 -61.633 1.00 84.06 83 ILE A CA 1
ATOM 609 C C . ILE A 1 83 ? 44.224 -2.644 -61.034 1.00 84.06 83 ILE A C 1
ATOM 611 O O . ILE A 1 83 ? 43.193 -2.588 -60.373 1.00 84.06 83 ILE A O 1
ATOM 615 N N . ALA A 1 84 ? 44.907 -3.776 -61.223 1.00 85.69 84 ALA A N 1
ATOM 616 C CA . ALA A 1 84 ? 44.521 -5.058 -60.638 1.00 85.69 84 ALA A CA 1
ATOM 617 C C . ALA A 1 84 ? 44.519 -5.000 -59.100 1.00 85.69 84 ALA A C 1
ATOM 619 O O . ALA A 1 84 ? 43.497 -5.316 -58.503 1.00 85.69 84 ALA A O 1
ATOM 620 N N . ASP A 1 85 ? 45.575 -4.464 -58.480 1.00 85.56 85 ASP A N 1
ATOM 621 C CA . ASP A 1 85 ? 45.665 -4.278 -57.023 1.00 85.56 85 ASP A CA 1
ATOM 622 C C . ASP A 1 85 ? 44.542 -3.367 -56.492 1.00 85.56 85 ASP A C 1
ATOM 624 O O . ASP A 1 85 ? 44.024 -3.544 -55.389 1.00 85.56 85 ASP A O 1
ATOM 628 N N . MET A 1 86 ? 44.163 -2.341 -57.265 1.00 83.25 86 MET A N 1
ATOM 629 C CA . MET A 1 86 ? 43.072 -1.445 -56.886 1.00 83.25 86 MET A CA 1
ATOM 630 C C . MET A 1 86 ? 41.706 -2.125 -57.013 1.00 83.25 86 MET A C 1
ATOM 632 O O . MET A 1 86 ? 40.841 -1.843 -56.190 1.00 83.25 86 MET A O 1
ATOM 636 N N . ILE A 1 87 ? 41.507 -2.981 -58.020 1.00 86.94 87 ILE A N 1
ATOM 637 C CA . ILE A 1 87 ? 40.277 -3.766 -58.191 1.00 86.94 87 ILE A CA 1
ATOM 638 C C . ILE A 1 87 ? 40.148 -4.778 -57.055 1.00 86.94 87 ILE A C 1
ATOM 640 O O . ILE A 1 87 ? 39.129 -4.759 -56.378 1.00 86.94 87 ILE A O 1
ATOM 644 N N . GLU A 1 88 ? 41.192 -5.563 -56.780 1.00 90.25 88 GLU A N 1
ATOM 645 C CA . GLU A 1 88 ? 41.205 -6.545 -55.687 1.00 90.25 88 GLU A CA 1
ATOM 646 C C . GLU A 1 88 ? 40.898 -5.873 -54.343 1.00 90.25 88 GLU A C 1
ATOM 648 O O . GLU A 1 88 ? 40.015 -6.304 -53.607 1.00 90.25 88 GLU A O 1
ATOM 653 N N . ARG A 1 89 ? 41.529 -4.726 -54.060 1.00 86.31 89 ARG A N 1
ATOM 654 C CA . ARG A 1 89 ? 41.236 -3.963 -52.841 1.00 86.31 89 ARG A CA 1
ATOM 655 C C . ARG A 1 89 ? 39.791 -3.451 -52.782 1.00 86.31 89 ARG A C 1
ATOM 657 O O . ARG A 1 89 ? 39.221 -3.415 -51.699 1.00 86.31 89 ARG A O 1
ATOM 664 N N . LEU A 1 90 ? 39.213 -3.016 -53.904 1.00 87.81 90 LEU A N 1
ATOM 665 C CA . LEU A 1 90 ? 37.823 -2.543 -53.949 1.00 87.81 90 LEU A CA 1
ATOM 666 C C . LEU A 1 90 ? 36.818 -3.692 -53.791 1.00 87.81 90 LEU A C 1
ATOM 668 O O . LEU A 1 90 ? 35.772 -3.485 -53.183 1.00 87.81 90 LEU A O 1
ATOM 672 N N . GLU A 1 91 ? 37.125 -4.877 -54.316 1.00 88.69 91 GLU A N 1
ATOM 673 C CA . GLU A 1 91 ? 36.315 -6.086 -54.132 1.00 88.69 91 GLU A CA 1
ATOM 674 C C . GLU A 1 91 ? 36.352 -6.549 -52.665 1.00 88.69 91 GLU A C 1
ATOM 676 O O . GLU A 1 91 ? 35.295 -6.755 -52.066 1.00 88.69 91 GLU A O 1
ATOM 681 N N . 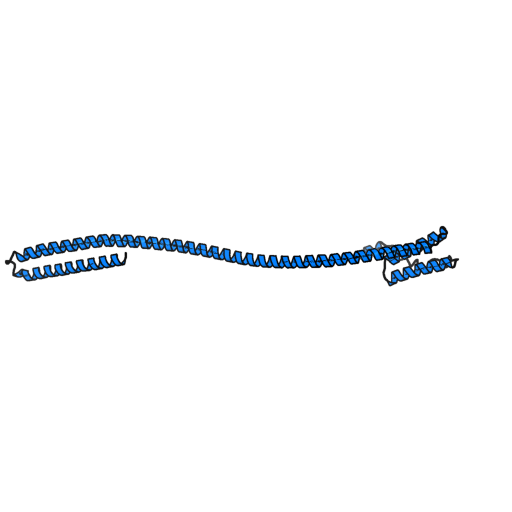ASP A 1 92 ? 37.537 -6.576 -52.047 1.00 89.25 92 ASP A N 1
ATOM 682 C CA . ASP A 1 92 ? 37.722 -6.876 -50.620 1.00 89.25 92 ASP A CA 1
ATOM 683 C C . ASP A 1 92 ? 37.014 -5.863 -49.701 1.00 89.25 92 ASP A C 1
ATOM 685 O O . ASP A 1 92 ? 36.379 -6.236 -48.710 1.00 89.25 92 ASP A O 1
ATOM 689 N N . GLU A 1 93 ? 37.137 -4.563 -49.994 1.00 87.62 93 GLU A N 1
ATOM 690 C CA . GLU A 1 93 ? 36.451 -3.496 -49.254 1.00 87.62 93 GLU A CA 1
ATOM 691 C C . GLU A 1 93 ? 34.927 -3.635 -49.395 1.00 87.62 93 GLU A C 1
ATOM 693 O O . GLU A 1 93 ? 34.216 -3.543 -48.396 1.00 87.62 93 GLU A O 1
ATOM 698 N N . ALA A 1 94 ? 34.422 -3.948 -50.593 1.00 86.19 94 ALA A N 1
ATOM 699 C CA . ALA A 1 94 ? 32.995 -4.150 -50.827 1.00 86.19 94 ALA A CA 1
ATOM 700 C C . ALA A 1 94 ? 32.431 -5.361 -50.064 1.00 86.19 94 ALA A C 1
ATOM 702 O O . ALA A 1 94 ? 31.330 -5.279 -49.515 1.00 86.19 94 ALA A O 1
ATOM 703 N N . GLU A 1 95 ? 33.167 -6.475 -49.988 1.00 88.56 95 GLU A N 1
ATOM 704 C CA . GLU A 1 95 ? 32.738 -7.653 -49.223 1.00 88.56 95 GLU A CA 1
ATOM 705 C C . GLU A 1 95 ? 32.740 -7.385 -47.706 1.00 88.56 95 GLU A C 1
ATOM 707 O O . GLU A 1 95 ? 31.806 -7.764 -46.983 1.00 88.56 95 GLU A O 1
ATOM 712 N N . ARG A 1 96 ? 33.756 -6.671 -47.206 1.00 87.25 96 ARG A N 1
ATOM 713 C CA . ARG A 1 96 ? 33.824 -6.253 -45.796 1.00 87.25 96 ARG A CA 1
ATOM 714 C C . ARG A 1 96 ? 32.720 -5.272 -45.435 1.00 87.25 96 ARG A C 1
ATOM 716 O O . ARG A 1 96 ? 32.101 -5.432 -44.387 1.00 87.25 96 ARG A O 1
ATOM 723 N N . ASP A 1 97 ? 32.431 -4.307 -46.297 1.00 88.44 97 ASP A N 1
ATOM 724 C CA . ASP A 1 97 ? 31.348 -3.354 -46.072 1.00 88.44 97 ASP A CA 1
ATOM 725 C C . ASP A 1 97 ? 29.988 -4.055 -46.100 1.00 88.44 97 ASP A C 1
ATOM 727 O O . ASP A 1 97 ? 29.177 -3.840 -45.202 1.00 88.44 97 ASP A O 1
ATOM 731 N N . ALA A 1 98 ? 29.751 -4.969 -47.047 1.00 88.06 98 ALA A N 1
ATOM 732 C CA . ALA A 1 98 ? 28.506 -5.733 -47.102 1.00 88.06 98 ALA A CA 1
ATOM 733 C C . ALA A 1 98 ? 28.290 -6.583 -45.836 1.00 88.06 98 ALA A C 1
ATOM 735 O O . ALA A 1 98 ? 27.196 -6.591 -45.262 1.00 88.06 98 ALA A O 1
ATOM 736 N N . SER A 1 99 ? 29.335 -7.272 -45.367 1.00 89.94 99 SER A N 1
ATOM 737 C CA . SER A 1 99 ? 29.269 -8.075 -44.140 1.00 89.94 99 SER A CA 1
ATOM 738 C C . SER A 1 99 ? 29.136 -7.216 -42.877 1.00 89.94 99 SER A C 1
ATOM 740 O O . SER A 1 99 ? 28.369 -7.567 -41.977 1.00 89.94 99 SER A O 1
ATOM 742 N N . HIS A 1 100 ? 29.806 -6.063 -42.819 1.00 89.00 100 HIS A N 1
ATOM 743 C CA . HIS A 1 100 ? 29.703 -5.127 -41.703 1.00 89.00 100 HIS A CA 1
ATOM 744 C C . HIS A 1 100 ? 28.329 -4.449 -41.644 1.00 89.00 100 HIS A C 1
ATOM 746 O O . HIS A 1 100 ? 27.742 -4.369 -40.568 1.00 89.00 100 HIS A O 1
ATOM 752 N N . THR A 1 101 ? 27.766 -4.025 -42.780 1.00 91.25 101 THR A N 1
ATOM 753 C CA . THR A 1 101 ? 26.399 -3.489 -42.847 1.00 91.25 101 THR A CA 1
ATOM 754 C C . THR A 1 101 ? 25.389 -4.525 -42.365 1.00 91.25 101 THR A C 1
ATOM 756 O O . THR A 1 101 ? 24.581 -4.215 -41.494 1.00 91.25 101 THR A O 1
ATOM 759 N N . ALA A 1 102 ? 25.489 -5.775 -42.830 1.00 92.31 102 ALA A N 1
ATOM 760 C CA . ALA A 1 102 ? 24.604 -6.845 -42.373 1.00 92.31 102 ALA A CA 1
ATOM 761 C C . ALA A 1 102 ? 24.723 -7.111 -40.859 1.00 92.31 102 ALA A C 1
ATOM 763 O O . ALA A 1 102 ? 23.719 -7.361 -40.188 1.00 92.31 102 ALA A O 1
ATOM 764 N N . TYR A 1 103 ? 25.937 -7.037 -40.302 1.00 93.19 103 TYR A N 1
ATOM 765 C CA . TYR A 1 103 ? 26.162 -7.137 -38.860 1.00 93.19 103 TYR A CA 1
ATOM 766 C C . TYR A 1 103 ? 25.533 -5.959 -38.101 1.00 93.19 103 TYR A C 1
ATOM 768 O O . TYR A 1 103 ? 24.796 -6.178 -37.141 1.00 93.19 103 TYR A O 1
ATOM 776 N N . CYS A 1 104 ? 25.770 -4.722 -38.548 1.00 95.12 104 CYS A N 1
ATOM 777 C CA . CYS A 1 104 ? 25.198 -3.525 -37.937 1.00 95.12 104 CYS A CA 1
ATOM 778 C C . CYS A 1 104 ? 23.669 -3.548 -37.954 1.00 95.12 104 CYS A C 1
ATOM 780 O O . CYS A 1 104 ? 23.061 -3.298 -36.917 1.00 95.12 104 CYS A O 1
ATOM 782 N N . ASP A 1 105 ? 23.047 -3.891 -39.082 1.00 94.00 105 ASP A N 1
ATOM 783 C CA . ASP A 1 105 ? 21.589 -3.958 -39.197 1.00 94.00 105 ASP A CA 1
ATOM 784 C C . ASP A 1 105 ? 21.002 -5.004 -38.240 1.00 94.00 105 ASP A C 1
ATOM 786 O O . ASP A 1 105 ? 20.014 -4.741 -37.549 1.00 94.00 105 ASP A O 1
ATOM 790 N N . LYS A 1 106 ? 21.647 -6.174 -38.135 1.00 93.94 106 LYS A N 1
ATOM 791 C CA . LYS A 1 106 ? 21.220 -7.248 -37.233 1.00 93.94 106 LYS A CA 1
ATOM 792 C C . LYS A 1 106 ? 21.354 -6.861 -35.760 1.00 93.94 106 LYS A C 1
ATOM 794 O O . LYS A 1 106 ? 20.409 -7.050 -34.994 1.00 93.94 106 LYS A O 1
ATOM 799 N N . GLU A 1 107 ? 22.504 -6.330 -35.356 1.00 94.69 107 GLU A N 1
ATOM 800 C CA . GLU A 1 107 ? 22.750 -5.948 -33.962 1.00 94.69 107 GLU A CA 1
ATOM 801 C C . GLU A 1 107 ? 21.903 -4.744 -33.545 1.00 94.69 107 GLU A C 1
ATOM 803 O O . GLU A 1 107 ? 21.390 -4.710 -32.427 1.00 94.69 107 GLU A O 1
ATOM 808 N N . LEU A 1 108 ? 21.682 -3.778 -34.444 1.00 94.31 108 LEU A N 1
ATOM 809 C CA . LEU A 1 108 ? 20.774 -2.662 -34.183 1.00 94.31 108 LEU A CA 1
ATOM 810 C C . LEU A 1 108 ? 19.332 -3.141 -34.030 1.00 94.31 108 LEU A C 1
ATOM 812 O O . LEU A 1 108 ? 18.656 -2.703 -33.101 1.00 94.31 108 LEU A O 1
ATOM 816 N N . ALA A 1 109 ? 18.865 -4.054 -34.886 1.00 95.25 109 ALA A N 1
ATOM 817 C CA . ALA A 1 109 ? 17.531 -4.635 -34.755 1.00 95.25 109 ALA A CA 1
ATOM 818 C C . ALA A 1 109 ? 17.365 -5.365 -33.413 1.00 95.25 109 ALA A C 1
ATOM 820 O O . ALA A 1 109 ? 16.434 -5.068 -32.665 1.00 95.25 109 ALA A O 1
ATOM 821 N N . TYR A 1 110 ? 18.307 -6.247 -33.065 1.00 93.56 110 TYR A N 1
ATOM 822 C CA . TYR A 1 110 ? 18.281 -6.989 -31.803 1.00 93.56 110 TYR A CA 1
ATOM 823 C C . TYR A 1 110 ? 18.357 -6.065 -30.577 1.00 93.56 110 TYR A C 1
ATOM 825 O O . TYR A 1 110 ? 17.609 -6.229 -29.612 1.00 93.56 110 TYR A O 1
ATOM 833 N N . SER A 1 111 ? 19.238 -5.063 -30.609 1.00 95.38 111 SER A N 1
ATOM 834 C CA . SER A 1 111 ? 19.400 -4.100 -29.517 1.00 95.38 111 SER A CA 1
ATOM 835 C C . SER A 1 111 ? 18.152 -3.235 -29.325 1.00 95.38 111 SER A C 1
ATOM 837 O O . SER A 1 111 ? 17.729 -3.013 -28.189 1.00 95.38 111 SER A O 1
ATOM 839 N N . ASN A 1 112 ? 17.515 -2.799 -30.416 1.00 95.25 112 ASN A N 1
ATOM 840 C CA . ASN A 1 112 ? 16.267 -2.040 -30.353 1.00 95.25 112 ASN A CA 1
ATOM 841 C C . ASN A 1 112 ? 15.117 -2.882 -29.790 1.00 95.25 112 ASN A C 1
ATOM 843 O O . ASN A 1 112 ? 14.435 -2.417 -28.882 1.00 95.25 112 ASN A O 1
ATOM 847 N N . GLU A 1 113 ? 14.961 -4.135 -30.225 1.00 96.69 113 GLU A N 1
ATOM 848 C CA . GLU A 1 113 ? 13.956 -5.047 -29.659 1.00 96.69 113 GLU A CA 1
ATOM 849 C C . GLU A 1 113 ? 14.166 -5.233 -28.149 1.00 96.69 113 GLU A C 1
ATOM 851 O O . GLU A 1 113 ? 13.244 -5.066 -27.350 1.00 96.69 113 GLU A O 1
ATOM 856 N N . LYS A 1 114 ? 15.411 -5.480 -27.719 1.00 95.50 114 LYS A N 1
ATOM 857 C CA . LYS A 1 114 ? 15.732 -5.607 -26.289 1.00 95.50 114 LYS A CA 1
ATOM 858 C C . LYS A 1 114 ? 15.498 -4.319 -25.511 1.00 95.50 114 LYS A C 1
ATOM 860 O O . LYS A 1 114 ? 15.077 -4.377 -24.354 1.00 95.50 114 LYS A O 1
ATOM 865 N N . LYS A 1 115 ? 15.768 -3.164 -26.113 1.00 96.75 115 LYS A N 1
ATOM 866 C CA . LYS A 1 115 ? 15.491 -1.861 -25.508 1.00 96.75 115 LYS A CA 1
ATOM 867 C C . LYS A 1 115 ? 13.991 -1.654 -25.325 1.00 96.75 115 LYS A C 1
ATOM 869 O O . LYS A 1 115 ? 13.591 -1.187 -24.260 1.00 96.75 115 LYS A O 1
ATOM 874 N N . ASP A 1 116 ? 13.178 -2.021 -26.304 1.00 96.69 116 ASP A N 1
ATOM 875 C CA . ASP A 1 116 ? 11.724 -1.882 -26.240 1.00 96.69 116 ASP A CA 1
ATOM 876 C C . ASP A 1 116 ? 11.128 -2.828 -25.190 1.00 96.69 116 ASP A C 1
ATOM 878 O O . ASP A 1 116 ? 10.387 -2.373 -24.313 1.00 96.69 116 ASP A O 1
ATOM 882 N N . ASP A 1 117 ? 11.553 -4.097 -25.173 1.00 95.62 117 ASP A N 1
ATOM 883 C CA . ASP A 1 117 ? 11.184 -5.082 -24.146 1.00 95.62 117 ASP A CA 1
ATOM 884 C C . ASP A 1 117 ? 11.487 -4.565 -22.734 1.00 95.62 117 ASP A C 1
ATOM 886 O O . ASP A 1 117 ? 10.637 -4.590 -21.838 1.00 95.62 117 ASP A O 1
ATOM 890 N N . LYS A 1 118 ? 12.713 -4.067 -22.519 1.00 96.56 118 LYS A N 1
ATOM 891 C CA . LYS A 1 118 ? 13.136 -3.554 -21.211 1.00 96.56 118 LYS A CA 1
ATOM 892 C C . LYS A 1 118 ? 12.420 -2.268 -20.836 1.00 96.56 118 LYS A C 1
ATOM 894 O O . LYS A 1 118 ? 12.089 -2.084 -19.667 1.00 96.56 118 LYS A O 1
ATOM 899 N N . THR A 1 119 ? 12.122 -1.409 -21.802 1.00 96.88 119 THR A N 1
ATOM 900 C CA . THR A 1 119 ? 11.348 -0.185 -21.575 1.00 96.88 119 THR A CA 1
ATOM 901 C C . THR A 1 119 ? 9.907 -0.514 -21.174 1.00 96.88 119 THR A C 1
ATOM 903 O O . THR A 1 119 ? 9.378 0.075 -20.227 1.00 96.88 119 THR A O 1
ATOM 906 N N . ALA A 1 120 ? 9.289 -1.508 -21.818 1.00 97.19 120 ALA A N 1
ATOM 907 C CA . ALA A 1 120 ? 7.969 -2.014 -21.453 1.00 97.19 120 ALA A CA 1
ATOM 908 C C . ALA A 1 120 ? 7.967 -2.653 -20.051 1.00 97.19 120 ALA A C 1
ATOM 910 O O . ALA A 1 120 ? 7.059 -2.404 -19.252 1.00 97.19 120 ALA A O 1
ATOM 911 N N . GLU A 1 121 ? 9.001 -3.431 -19.715 1.00 96.69 121 GLU A N 1
ATOM 912 C CA . GLU A 1 121 ? 9.178 -4.024 -18.385 1.00 96.69 121 GLU A CA 1
ATOM 913 C C . GLU A 1 121 ? 9.337 -2.946 -17.298 1.00 96.69 121 GLU A C 1
ATOM 915 O O . GLU A 1 121 ? 8.660 -3.011 -16.269 1.00 96.69 121 GLU A O 1
ATOM 920 N N . ILE A 1 122 ? 10.146 -1.910 -17.551 1.00 97.69 122 ILE A N 1
ATOM 921 C CA . ILE A 1 122 ? 10.308 -0.751 -16.659 1.00 97.69 122 ILE A CA 1
ATOM 922 C C . ILE A 1 122 ? 8.972 -0.036 -16.453 1.00 97.69 122 ILE A C 1
ATOM 924 O O . ILE A 1 122 ? 8.596 0.224 -15.311 1.00 97.69 122 ILE A O 1
ATOM 928 N N . SER A 1 123 ? 8.225 0.241 -17.525 1.00 97.44 123 SER A N 1
ATOM 929 C CA . SER A 1 123 ? 6.912 0.891 -17.428 1.00 97.44 123 SER A CA 1
ATOM 930 C C . SER A 1 123 ? 5.943 0.072 -16.566 1.00 97.44 123 SER A C 1
ATOM 932 O O . SER A 1 123 ? 5.326 0.594 -15.635 1.00 97.44 123 SER A O 1
ATOM 934 N N . LYS A 1 124 ? 5.881 -1.246 -16.795 1.00 97.38 124 LYS A N 1
ATOM 935 C CA . LYS A 1 124 ? 5.051 -2.169 -16.011 1.00 97.38 124 LYS A CA 1
ATOM 936 C C . LYS A 1 124 ? 5.450 -2.202 -14.536 1.00 97.38 124 LYS A C 1
ATOM 938 O O . LYS A 1 124 ? 4.576 -2.234 -13.668 1.00 97.38 124 LYS A O 1
ATOM 943 N N . LEU A 1 125 ? 6.749 -2.227 -14.239 1.00 97.75 125 LEU A N 1
ATOM 944 C CA . LEU A 1 125 ? 7.250 -2.196 -12.866 1.00 97.75 125 LEU A CA 1
ATOM 945 C C . LEU A 1 125 ? 6.965 -0.850 -12.194 1.00 97.75 125 LEU A C 1
ATOM 947 O O . LEU A 1 125 ? 6.539 -0.853 -11.043 1.00 97.75 125 LEU A O 1
ATOM 951 N N . SER A 1 126 ? 7.100 0.269 -12.909 1.00 97.56 126 SER A N 1
ATOM 952 C CA . SER A 1 126 ? 6.767 1.604 -12.396 1.00 97.56 126 SER A CA 1
ATOM 953 C C . SER A 1 126 ? 5.297 1.696 -11.986 1.00 97.56 126 SER A C 1
ATOM 955 O O . SER A 1 126 ? 5.006 2.056 -10.851 1.00 97.56 126 SER A O 1
ATOM 957 N N . ILE A 1 127 ? 4.371 1.252 -12.845 1.00 97.94 127 ILE A N 1
ATOM 958 C CA . ILE A 1 127 ? 2.931 1.238 -12.527 1.00 97.94 127 ILE A CA 1
ATOM 959 C C . ILE A 1 127 ? 2.654 0.395 -11.275 1.00 97.94 127 ILE A C 1
ATOM 961 O O . ILE A 1 127 ? 1.873 0.792 -10.409 1.00 97.94 127 ILE A O 1
ATOM 965 N N . LYS A 1 128 ? 3.302 -0.770 -11.145 1.00 97.31 128 LYS A N 1
ATOM 966 C CA . LYS A 1 128 ? 3.165 -1.611 -9.947 1.00 97.31 128 LYS A CA 1
ATOM 967 C C . LYS A 1 128 ? 3.717 -0.927 -8.696 1.00 97.31 128 LYS A C 1
ATOM 969 O O . LYS A 1 128 ? 3.109 -1.052 -7.636 1.00 97.31 128 LYS A O 1
ATOM 974 N N . ILE A 1 129 ? 4.849 -0.232 -8.798 1.00 97.88 129 ILE A N 1
ATOM 975 C CA . ILE A 1 129 ? 5.432 0.533 -7.688 1.00 97.88 129 ILE A CA 1
ATOM 976 C C . ILE A 1 129 ? 4.462 1.630 -7.242 1.00 97.88 129 ILE A C 1
ATOM 978 O O . ILE A 1 129 ? 4.201 1.746 -6.045 1.00 97.88 129 ILE A O 1
ATOM 982 N N . ASP A 1 130 ? 3.864 2.364 -8.178 1.00 97.56 130 ASP A N 1
ATOM 983 C CA . ASP A 1 130 ? 2.902 3.425 -7.868 1.00 97.56 130 ASP A CA 1
ATOM 984 C C . ASP A 1 130 ? 1.646 2.863 -7.185 1.00 97.56 130 ASP A C 1
ATOM 986 O O . ASP A 1 130 ? 1.215 3.363 -6.142 1.00 97.56 130 ASP A O 1
ATOM 990 N N . GLN A 1 131 ? 1.108 1.752 -7.702 1.00 97.62 131 GLN A N 1
ATOM 991 C CA . GLN A 1 131 ? -0.019 1.038 -7.091 1.00 97.62 131 GLN A CA 1
ATOM 992 C C . GLN A 1 131 ? 0.298 0.567 -5.667 1.00 97.62 131 GLN A C 1
ATOM 994 O O . GLN A 1 131 ? -0.493 0.781 -4.747 1.00 97.62 131 GLN A O 1
ATOM 999 N N . MET A 1 132 ? 1.457 -0.065 -5.461 1.00 97.06 132 MET A N 1
ATOM 1000 C CA . MET A 1 132 ? 1.869 -0.545 -4.139 1.00 97.06 132 MET A CA 1
ATOM 1001 C C . MET A 1 132 ? 2.130 0.608 -3.167 1.00 97.06 132 MET A C 1
ATOM 1003 O O . MET A 1 132 ? 1.795 0.497 -1.989 1.00 97.06 132 MET A O 1
ATOM 1007 N N . THR A 1 133 ? 2.670 1.727 -3.648 1.00 97.56 133 THR A N 1
ATOM 1008 C CA . THR A 1 133 ? 2.915 2.924 -2.834 1.00 97.56 133 THR A CA 1
ATOM 1009 C C . THR A 1 133 ? 1.602 3.559 -2.382 1.00 97.56 133 THR A C 1
ATOM 1011 O O . THR A 1 133 ? 1.448 3.865 -1.199 1.00 97.56 133 THR A O 1
ATOM 1014 N N . SER A 1 134 ? 0.621 3.675 -3.283 1.00 97.81 134 SER A N 1
ATOM 1015 C CA . SER A 1 134 ? -0.731 4.141 -2.950 1.00 97.81 134 SER A CA 1
ATOM 1016 C C . SER A 1 134 ? -1.430 3.208 -1.955 1.00 97.81 134 SER A C 1
ATOM 1018 O O . SER A 1 134 ? -1.976 3.661 -0.951 1.00 97.81 134 SER A O 1
ATOM 1020 N N . ARG A 1 135 ? -1.342 1.889 -2.155 1.00 96.88 135 ARG A N 1
ATOM 1021 C CA . ARG A 1 135 ? -1.911 0.918 -1.210 1.00 96.88 135 ARG A CA 1
ATOM 1022 C C . ARG A 1 135 ? -1.235 0.983 0.163 1.00 96.88 135 ARG A C 1
ATOM 1024 O O . ARG A 1 135 ? -1.900 0.858 1.185 1.00 96.88 135 ARG A O 1
ATOM 1031 N N . SER A 1 136 ? 0.079 1.201 0.201 1.00 97.12 136 SER A N 1
ATOM 1032 C CA . SER A 1 136 ? 0.837 1.363 1.446 1.00 97.12 136 SER A CA 1
ATOM 1033 C C . SER A 1 136 ? 0.397 2.603 2.228 1.00 97.12 136 SER A C 1
ATOM 1035 O O . SER A 1 136 ? 0.232 2.532 3.446 1.00 97.12 136 SER A O 1
ATOM 1037 N N . SER A 1 137 ? 0.157 3.733 1.552 1.00 97.44 137 SER A N 1
ATOM 1038 C CA . SER A 1 137 ? -0.338 4.940 2.223 1.00 97.44 137 SER A CA 1
ATOM 1039 C C . SER A 1 137 ? -1.768 4.768 2.744 1.00 97.44 137 SER A C 1
ATOM 1041 O O . SER A 1 137 ? -2.037 5.160 3.880 1.00 97.44 137 SER A O 1
ATOM 1043 N N . GLN A 1 138 ? -2.647 4.114 1.977 1.00 97.56 138 GLN A N 1
ATOM 1044 C CA . GLN A 1 138 ? -4.004 3.764 2.417 1.00 97.56 138 GLN A CA 1
ATOM 1045 C C . GLN A 1 138 ? -3.984 2.876 3.663 1.00 97.56 138 GLN A C 1
ATOM 1047 O O . GLN A 1 138 ? -4.581 3.234 4.674 1.00 97.56 138 GLN A O 1
ATOM 1052 N N . LEU A 1 139 ? -3.218 1.779 3.643 1.00 97.88 139 LEU A N 1
ATOM 1053 C CA . LEU A 1 139 ? -3.109 0.870 4.788 1.00 97.88 139 LEU A CA 1
ATOM 1054 C C . LEU A 1 139 ? -2.564 1.572 6.037 1.00 97.88 139 LEU A C 1
ATOM 1056 O O . LEU A 1 139 ? -3.035 1.317 7.141 1.00 97.88 139 LEU A O 1
ATOM 1060 N N . LYS A 1 140 ? -1.601 2.491 5.892 1.00 97.25 140 LYS A N 1
ATOM 1061 C CA . LYS A 1 140 ? -1.114 3.296 7.026 1.00 97.25 140 LYS A CA 1
ATOM 1062 C C . LYS A 1 140 ? -2.207 4.192 7.611 1.00 97.25 140 LYS A C 1
ATOM 1064 O O . LYS A 1 140 ? -2.298 4.303 8.832 1.00 97.25 140 LYS A O 1
ATOM 1069 N N . ALA A 1 141 ? -3.027 4.815 6.764 1.00 97.12 141 ALA A N 1
ATOM 1070 C CA . ALA A 1 141 ? -4.150 5.635 7.213 1.00 97.12 141 ALA A CA 1
ATOM 1071 C C . ALA A 1 141 ? -5.227 4.790 7.915 1.00 97.12 141 ALA A C 1
ATOM 1073 O O . ALA A 1 141 ? -5.704 5.174 8.982 1.00 97.12 141 ALA A O 1
ATOM 1074 N N . GLU A 1 142 ? -5.556 3.616 7.368 1.00 97.56 142 GLU A N 1
ATOM 1075 C CA . GLU A 1 142 ? -6.499 2.669 7.973 1.00 97.56 142 GLU A CA 1
ATOM 1076 C C . GLU A 1 142 ? -6.014 2.169 9.336 1.00 97.56 142 GLU A C 1
ATOM 1078 O O . GLU A 1 142 ? -6.781 2.173 10.295 1.00 97.56 142 GLU A O 1
ATOM 1083 N N . VAL A 1 143 ? -4.732 1.808 9.465 1.00 97.69 143 VAL A N 1
ATOM 1084 C CA . VAL A 1 143 ? -4.150 1.386 10.750 1.00 97.69 143 VAL A CA 1
ATOM 1085 C C . VAL A 1 143 ? -4.260 2.496 11.793 1.00 97.69 143 VAL A C 1
ATOM 1087 O O . VAL A 1 143 ? -4.685 2.230 12.916 1.00 97.69 143 VAL A O 1
ATOM 1090 N N . ALA A 1 144 ? -3.930 3.740 11.435 1.00 97.12 144 ALA A N 1
ATOM 1091 C CA . ALA A 1 144 ? -4.055 4.872 12.351 1.00 97.12 144 ALA A CA 1
ATOM 1092 C C . ALA A 1 144 ? -5.518 5.114 12.774 1.00 97.12 144 ALA A C 1
ATOM 1094 O O . ALA A 1 144 ? -5.793 5.356 13.952 1.00 97.12 144 ALA A O 1
ATOM 1095 N N . ALA A 1 145 ? -6.466 5.006 11.837 1.00 97.62 145 ALA A N 1
ATOM 1096 C CA . ALA A 1 145 ? -7.892 5.140 12.127 1.00 97.62 145 ALA A CA 1
ATOM 1097 C C . ALA A 1 145 ? -8.404 4.017 13.045 1.00 97.62 145 ALA A C 1
ATOM 1099 O O . ALA A 1 145 ? -9.087 4.295 14.030 1.00 97.62 145 ALA A O 1
ATOM 1100 N N . LEU A 1 146 ? -8.027 2.763 12.777 1.00 97.75 146 LEU A N 1
ATOM 1101 C CA . LEU A 1 146 ? -8.403 1.607 13.594 1.00 97.75 146 LEU A CA 1
ATOM 1102 C C . LEU A 1 146 ? -7.801 1.672 15.000 1.00 97.75 146 LEU A C 1
ATOM 1104 O O . LEU A 1 146 ? -8.485 1.361 15.969 1.00 97.75 146 LEU A O 1
ATOM 1108 N N . GLN A 1 147 ? -6.552 2.120 15.141 1.00 97.44 147 GLN A N 1
ATOM 1109 C CA . GLN A 1 147 ? -5.932 2.337 16.452 1.00 97.44 147 GLN A CA 1
ATOM 1110 C C . GLN A 1 147 ? -6.678 3.397 17.267 1.00 97.44 147 GLN A C 1
ATOM 1112 O O . GLN A 1 147 ? -6.903 3.210 18.465 1.00 97.44 147 GLN A O 1
ATOM 1117 N N . LYS A 1 148 ? -7.100 4.490 16.621 1.00 97.31 148 LYS A N 1
ATOM 1118 C CA . LYS A 1 148 ? -7.919 5.518 17.268 1.00 97.31 148 LYS A CA 1
ATOM 1119 C C . LYS A 1 148 ? -9.275 4.954 17.702 1.00 97.31 148 LYS A C 1
ATOM 1121 O O . LYS A 1 148 ? -9.636 5.112 18.865 1.00 97.31 148 LYS A O 1
ATOM 1126 N N . ALA A 1 149 ? -9.966 4.244 16.811 1.00 96.69 149 ALA A N 1
ATOM 1127 C CA . ALA A 1 149 ? -11.253 3.620 17.111 1.00 96.69 149 ALA A CA 1
ATOM 1128 C C . ALA A 1 149 ? -11.153 2.603 18.261 1.00 96.69 149 ALA A C 1
ATOM 1130 O O . ALA A 1 149 ? -12.007 2.587 19.139 1.00 96.69 149 ALA A O 1
ATOM 1131 N N . LEU A 1 150 ? -10.083 1.802 18.314 1.00 96.81 150 LEU A N 1
ATOM 1132 C CA . LEU A 1 150 ? -9.822 0.879 19.423 1.00 96.81 150 LEU A CA 1
ATOM 1133 C C . LEU A 1 150 ? -9.608 1.609 20.750 1.00 96.81 150 LEU A C 1
ATOM 1135 O O . LEU A 1 150 ? -10.118 1.170 21.776 1.00 96.81 150 LEU A O 1
ATOM 1139 N N . SER A 1 151 ? -8.873 2.725 20.745 1.00 96.69 151 SER A N 1
ATOM 1140 C CA . SER A 1 151 ? -8.676 3.525 21.957 1.00 96.69 151 SER A CA 1
ATOM 1141 C C . SER A 1 151 ? -9.982 4.149 22.450 1.00 96.69 151 SER A C 1
ATOM 1143 O O . SER A 1 151 ? -10.230 4.159 23.654 1.00 96.69 151 SER A O 1
ATOM 1145 N N . GLU A 1 152 ? -10.810 4.661 21.541 1.00 96.62 152 GLU A N 1
ATOM 1146 C CA . GLU A 1 152 ? -12.125 5.219 21.868 1.00 96.62 152 GLU A CA 1
ATOM 1147 C C . GLU A 1 152 ? -13.069 4.137 22.399 1.00 96.62 152 GLU A C 1
ATOM 1149 O O . GLU A 1 152 ? -13.691 4.334 23.441 1.00 96.62 152 GLU A O 1
ATOM 1154 N N . LEU A 1 153 ? -13.101 2.966 21.757 1.00 97.12 153 LEU A N 1
ATOM 1155 C CA . LEU A 1 153 ? -13.903 1.829 22.200 1.00 97.12 153 LEU A CA 1
ATOM 1156 C C . LEU A 1 153 ? -13.471 1.331 23.585 1.00 97.12 153 LEU A C 1
ATOM 1158 O O . LEU A 1 153 ? -14.321 1.092 24.433 1.00 97.12 153 LEU A O 1
ATOM 1162 N N . ALA A 1 154 ? -12.165 1.226 23.844 1.00 97.25 154 ALA A N 1
ATOM 1163 C CA . ALA A 1 154 ? -11.652 0.808 25.148 1.00 97.25 154 ALA A CA 1
ATOM 1164 C C . ALA A 1 154 ? -12.017 1.801 26.264 1.00 97.25 154 ALA A C 1
ATOM 1166 O O . ALA A 1 154 ? -12.340 1.384 27.374 1.00 97.25 154 ALA A O 1
ATOM 1167 N N . LYS A 1 155 ? -11.997 3.111 25.978 1.00 96.94 155 LYS A N 1
ATOM 1168 C CA . LYS A 1 155 ? -12.453 4.139 26.928 1.00 96.94 155 LYS A CA 1
ATOM 1169 C C . LYS A 1 155 ? -13.949 4.032 27.188 1.00 96.94 155 LYS A C 1
ATOM 1171 O O . LYS A 1 155 ? -14.345 4.000 28.345 1.00 96.94 155 LYS A O 1
ATOM 1176 N N . ALA A 1 156 ? -14.751 3.923 26.130 1.00 96.88 156 ALA A N 1
ATOM 1177 C CA . ALA A 1 156 ? -16.194 3.764 26.253 1.00 96.88 156 ALA A CA 1
ATOM 1178 C C . ALA A 1 156 ? -16.547 2.505 27.057 1.00 96.88 156 ALA A C 1
ATOM 1180 O O . ALA A 1 156 ? -17.388 2.556 27.945 1.00 96.88 156 ALA A O 1
ATOM 1181 N N . GLN A 1 157 ? -15.858 1.389 26.811 1.00 95.94 157 GLN A N 1
ATOM 1182 C CA . GLN A 1 157 ? -16.065 0.159 27.565 1.00 95.94 157 GLN A CA 1
ATOM 1183 C C . GLN A 1 157 ? -15.677 0.318 29.040 1.00 95.94 157 GLN A C 1
ATOM 1185 O O . GLN A 1 157 ? -16.443 -0.083 29.906 1.00 95.94 157 GLN A O 1
ATOM 1190 N N . ALA A 1 158 ? -14.552 0.973 29.343 1.00 96.50 158 ALA A N 1
ATOM 1191 C CA . ALA A 1 158 ? -14.158 1.249 30.724 1.00 96.50 158 ALA A CA 1
ATOM 1192 C C . ALA A 1 158 ? -15.158 2.166 31.457 1.00 96.50 158 ALA A C 1
ATOM 1194 O O . ALA A 1 158 ? -15.417 1.968 32.643 1.00 96.50 158 ALA A O 1
ATOM 1195 N N . GLU A 1 159 ? -15.727 3.159 30.768 1.00 96.06 159 GLU A N 1
ATOM 1196 C CA . GLU A 1 159 ? -16.781 4.021 31.316 1.00 96.06 159 GLU A CA 1
ATOM 1197 C C . GLU A 1 159 ? -18.074 3.237 31.571 1.00 96.06 159 GLU A C 1
ATOM 1199 O O . GLU A 1 159 ? -18.650 3.361 32.650 1.00 96.06 159 GLU A O 1
ATOM 1204 N N . MET A 1 160 ? -18.487 2.380 30.634 1.00 94.12 160 MET A N 1
ATOM 1205 C CA . MET A 1 160 ? -19.654 1.507 30.796 1.00 94.12 160 MET A CA 1
ATOM 1206 C C . MET A 1 160 ? -19.468 0.501 31.937 1.00 94.12 160 MET A C 1
ATOM 1208 O O . MET A 1 160 ? -20.373 0.327 32.750 1.00 94.12 160 MET A O 1
ATOM 1212 N N . ASP A 1 161 ? -18.292 -0.121 32.048 1.00 95.31 161 ASP A N 1
ATOM 1213 C CA . ASP A 1 161 ? -17.971 -1.050 33.135 1.00 95.31 161 ASP A CA 1
ATOM 1214 C C . ASP A 1 161 ? -17.990 -0.337 34.491 1.00 95.31 161 ASP A C 1
ATOM 1216 O O . ASP A 1 161 ? -18.494 -0.877 35.478 1.00 95.31 161 ASP A O 1
ATOM 1220 N N . LYS A 1 162 ? -17.471 0.896 34.544 1.00 96.25 162 LYS A N 1
ATOM 1221 C CA . LYS A 1 162 ? -17.504 1.727 35.748 1.00 96.25 162 LYS A CA 1
ATOM 1222 C C . LYS A 1 162 ? -18.941 2.072 36.143 1.00 96.25 162 LYS A C 1
ATOM 1224 O O . LYS A 1 162 ? -19.299 1.860 37.298 1.00 96.25 162 LYS A O 1
ATOM 1229 N N . LEU A 1 163 ? -19.757 2.545 35.201 1.00 94.81 163 LEU A N 1
ATOM 1230 C CA . LEU A 1 163 ? -21.171 2.839 35.449 1.00 94.81 163 LEU A CA 1
ATOM 1231 C C 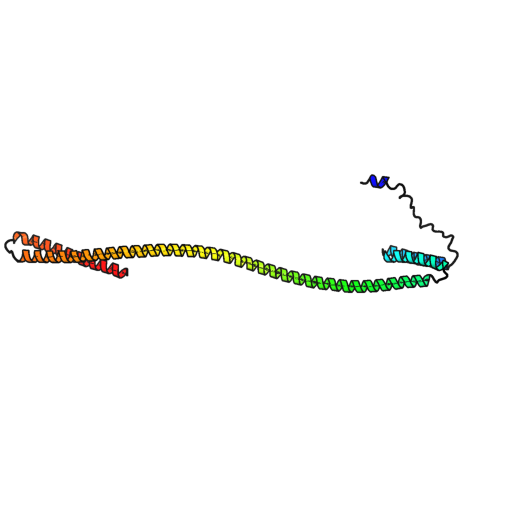. LEU A 1 163 ? -21.909 1.592 35.939 1.00 94.81 163 LEU A C 1
ATOM 1233 O O . LEU A 1 163 ? -22.592 1.648 36.955 1.00 94.81 163 LEU A O 1
ATOM 1237 N N . ARG A 1 164 ? -21.682 0.433 35.311 1.00 93.81 164 ARG A N 1
ATOM 1238 C CA . ARG A 1 164 ? -22.313 -0.821 35.736 1.00 93.81 164 ARG A CA 1
ATOM 1239 C C . ARG A 1 164 ? -21.907 -1.230 37.154 1.00 93.81 164 ARG A C 1
ATOM 1241 O O . ARG A 1 164 ? -22.731 -1.765 37.897 1.00 93.81 164 ARG A O 1
ATOM 1248 N N . GLN A 1 165 ? -20.652 -0.996 37.542 1.00 93.75 165 GLN A N 1
ATOM 1249 C CA . GLN A 1 165 ? -20.184 -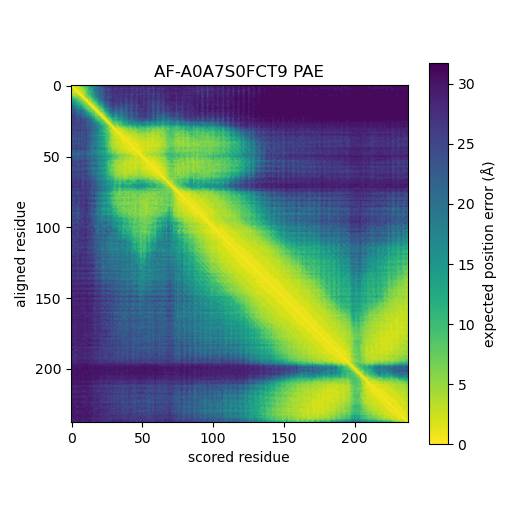1.231 38.912 1.00 93.75 165 GLN A CA 1
ATOM 1250 C C . GLN A 1 165 ? -20.836 -0.275 39.917 1.00 93.75 165 GLN A C 1
ATOM 1252 O O . GLN A 1 165 ? -21.230 -0.723 40.996 1.00 93.75 165 GLN A O 1
ATOM 1257 N N . GLU A 1 166 ? -20.957 1.008 39.572 1.00 93.94 166 GLU A N 1
ATOM 1258 C CA . GLU A 1 166 ? -21.623 2.023 40.396 1.00 93.94 166 GLU A CA 1
ATOM 1259 C C . GLU A 1 166 ? -23.110 1.684 40.583 1.00 93.94 166 GLU A C 1
ATOM 1261 O O . GLU A 1 166 ? -23.561 1.554 41.720 1.00 93.94 166 GLU A O 1
ATOM 1266 N N . GLU A 1 167 ? -23.832 1.398 39.497 1.00 92.00 167 GLU A N 1
ATOM 1267 C CA . GLU A 1 167 ? -25.240 0.980 39.519 1.00 92.00 167 GLU A CA 1
ATOM 1268 C C . GLU A 1 167 ? -25.451 -0.290 40.348 1.00 92.00 167 GLU A C 1
ATOM 1270 O O . GLU A 1 167 ? -26.367 -0.365 41.164 1.00 92.00 167 GLU A O 1
ATOM 1275 N N . LYS A 1 168 ? -24.573 -1.292 40.207 1.00 92.75 168 LYS A N 1
ATOM 1276 C CA . LYS A 1 168 ? -24.654 -2.528 40.999 1.00 92.75 168 LYS A CA 1
ATOM 1277 C C . LYS A 1 168 ? -24.446 -2.265 42.491 1.00 92.75 168 LYS A C 1
ATOM 1279 O O . LYS A 1 168 ? -25.083 -2.906 43.331 1.00 92.75 168 LYS A O 1
ATOM 1284 N N . ALA A 1 169 ? -23.534 -1.357 42.837 1.00 93.69 169 ALA A N 1
ATOM 1285 C CA . ALA A 1 169 ? -23.283 -0.977 44.222 1.00 93.69 169 ALA A CA 1
ATOM 1286 C C . ALA A 1 169 ? -24.464 -0.195 44.817 1.00 93.69 169 ALA A C 1
ATOM 1288 O O . ALA A 1 169 ? -24.833 -0.437 45.969 1.00 93.69 169 ALA A O 1
ATOM 1289 N N . GLU A 1 170 ? -25.072 0.707 44.044 1.00 92.19 170 GLU A N 1
ATOM 1290 C CA . GLU A 1 170 ? -26.293 1.419 44.432 1.00 92.19 170 GLU A CA 1
ATOM 1291 C C . GLU A 1 170 ? -27.476 0.467 44.590 1.00 92.19 170 GLU A C 1
ATOM 1293 O O . GLU A 1 170 ? -28.146 0.512 45.620 1.00 92.19 170 GLU A O 1
ATOM 1298 N N . TYR A 1 171 ? -27.667 -0.467 43.657 1.00 93.50 171 TYR A N 1
ATOM 1299 C CA . TYR A 1 171 ? -28.673 -1.522 43.759 1.00 93.50 171 TYR A CA 1
ATOM 1300 C C . TYR A 1 171 ? -28.505 -2.349 45.038 1.00 93.50 171 TYR A C 1
ATOM 1302 O O . TYR A 1 171 ? -29.473 -2.580 45.759 1.00 93.50 171 TYR A O 1
ATOM 1310 N N . ALA A 1 172 ? -27.280 -2.777 45.365 1.00 93.81 172 ALA A N 1
ATOM 1311 C CA . ALA A 1 172 ? -27.027 -3.569 46.567 1.00 93.81 172 ALA A CA 1
ATOM 1312 C C . ALA A 1 172 ? -27.396 -2.810 47.855 1.00 93.81 172 ALA A C 1
ATOM 1314 O O . ALA A 1 172 ? -27.966 -3.404 48.772 1.00 93.81 172 ALA A O 1
ATOM 1315 N N . LYS A 1 173 ? -27.104 -1.503 47.912 1.00 94.19 173 LYS A N 1
ATOM 1316 C CA . LYS A 1 173 ? -27.505 -0.635 49.030 1.00 94.19 173 LYS A CA 1
ATOM 1317 C C . LYS A 1 173 ? -29.018 -0.434 49.066 1.00 94.19 173 LYS A C 1
ATOM 1319 O O . LYS A 1 173 ? -29.633 -0.723 50.085 1.00 94.19 173 LYS A O 1
ATOM 1324 N N . GLY A 1 174 ? -29.617 -0.030 47.946 1.00 92.12 174 GLY A N 1
ATOM 1325 C CA . GLY A 1 174 ? -31.057 0.201 47.835 1.00 92.12 174 GLY A CA 1
ATOM 1326 C C . GLY A 1 174 ? -31.872 -1.044 48.180 1.00 92.12 174 GLY A C 1
ATOM 1327 O O . GLY A 1 174 ? -32.868 -0.952 48.893 1.00 92.12 174 GLY A O 1
ATOM 1328 N N . LYS A 1 175 ? -31.410 -2.231 47.767 1.00 93.75 175 LYS A N 1
ATOM 1329 C CA . LYS A 1 175 ? -32.028 -3.509 48.138 1.00 93.75 175 LYS A CA 1
ATOM 1330 C C . LYS A 1 175 ? -31.996 -3.734 49.642 1.00 93.75 175 LYS A C 1
ATOM 1332 O O . LYS A 1 175 ? -33.034 -4.045 50.217 1.00 93.75 175 LYS A O 1
ATOM 1337 N N . ALA A 1 176 ? -30.837 -3.560 50.272 1.00 94.06 176 ALA A N 1
ATOM 1338 C CA . ALA A 1 176 ? -30.709 -3.721 51.715 1.00 94.06 176 ALA A CA 1
ATOM 1339 C C . ALA A 1 176 ? -31.605 -2.730 52.478 1.00 94.06 176 ALA A C 1
ATOM 1341 O O . ALA A 1 176 ? -32.308 -3.136 53.403 1.00 94.06 176 ALA A O 1
ATOM 1342 N N . ASP A 1 177 ? -31.636 -1.465 52.056 1.00 92.19 177 ASP A N 1
ATOM 1343 C CA . ASP A 1 177 ? -32.455 -0.422 52.678 1.00 92.19 177 ASP A CA 1
ATOM 1344 C C . ASP A 1 177 ? -33.958 -0.715 52.527 1.00 92.19 177 ASP A C 1
ATOM 1346 O O . ASP A 1 177 ? -34.715 -0.587 53.491 1.00 92.19 177 ASP A O 1
ATOM 1350 N N . MET A 1 178 ? -34.401 -1.183 51.353 1.00 90.81 178 MET A N 1
ATOM 1351 C CA . MET A 1 178 ? -35.792 -1.595 51.140 1.00 90.81 178 MET A CA 1
ATOM 1352 C C . MET A 1 178 ? -36.164 -2.835 51.960 1.00 90.81 178 MET A C 1
ATOM 1354 O O . MET A 1 178 ? -37.232 -2.859 52.570 1.00 90.81 178 MET A O 1
ATOM 1358 N N . GLU A 1 179 ? -35.295 -3.848 52.044 1.00 92.75 179 GLU A N 1
ATOM 1359 C CA . GLU A 1 179 ? -35.534 -5.035 52.878 1.00 92.75 179 GLU A CA 1
ATOM 1360 C C . GLU A 1 179 ? -35.646 -4.668 54.364 1.00 92.75 179 GLU A C 1
ATOM 1362 O O . GLU A 1 179 ? -36.553 -5.144 55.055 1.00 92.75 179 GLU A O 1
ATOM 1367 N N . GLN A 1 180 ? -34.765 -3.789 54.853 1.00 93.56 180 GLN A N 1
ATOM 1368 C CA . GLN A 1 180 ? -34.825 -3.271 56.220 1.00 93.56 180 GLN A CA 1
ATOM 1369 C C . GLN A 1 180 ? -36.090 -2.438 56.458 1.00 93.56 180 GLN A C 1
ATOM 1371 O O . GLN A 1 180 ? -36.746 -2.611 57.487 1.00 93.56 180 GLN A O 1
ATOM 1376 N N . GLY A 1 181 ? -36.478 -1.590 55.502 1.00 92.00 181 GLY A N 1
ATOM 1377 C CA . GLY A 1 181 ? -37.711 -0.804 55.553 1.00 92.00 181 GLY A CA 1
ATOM 1378 C C . GLY A 1 181 ? -38.956 -1.683 55.670 1.00 92.00 181 GLY A C 1
ATOM 1379 O O . GLY A 1 181 ? -39.767 -1.486 56.576 1.00 92.00 181 GLY A O 1
ATOM 1380 N N . ILE A 1 182 ? -39.066 -2.721 54.833 1.00 92.62 182 ILE A N 1
ATOM 1381 C CA . ILE A 1 182 ? -40.168 -3.696 54.883 1.00 92.62 182 ILE A CA 1
ATOM 1382 C C . ILE A 1 182 ? -40.213 -4.393 56.248 1.00 92.62 182 ILE A C 1
ATOM 1384 O O . ILE A 1 182 ? -41.285 -4.535 56.839 1.00 92.62 182 ILE A O 1
ATOM 1388 N N . GLN A 1 183 ? -39.065 -4.822 56.783 1.00 92.75 183 GLN A N 1
ATOM 1389 C CA . GLN A 1 183 ? -39.008 -5.446 58.110 1.00 92.75 183 GLN A CA 1
ATOM 1390 C C . GLN A 1 183 ? -39.441 -4.481 59.223 1.00 92.75 183 GLN A C 1
ATOM 1392 O O . GLN A 1 183 ? -40.198 -4.875 60.113 1.00 92.75 183 GLN A O 1
ATOM 1397 N N . GLY A 1 184 ? -39.008 -3.219 59.160 1.00 92.94 184 GLY A N 1
ATOM 1398 C CA . GLY A 1 184 ? -39.395 -2.176 60.108 1.00 92.94 184 GLY A CA 1
ATOM 1399 C C . GLY A 1 184 ? -40.900 -1.901 60.095 1.00 92.94 184 GLY A C 1
ATOM 1400 O O . GLY A 1 184 ? -41.532 -1.896 61.153 1.00 92.94 184 GLY A O 1
ATOM 1401 N N . VAL A 1 185 ? -41.493 -1.756 58.905 1.00 92.38 185 VAL A N 1
ATOM 1402 C CA . VAL A 1 185 ? -42.943 -1.551 58.742 1.00 92.38 185 VAL A CA 1
ATOM 1403 C C . VAL A 1 185 ? -43.727 -2.761 59.255 1.00 92.38 185 VAL A C 1
ATOM 1405 O O . VAL A 1 185 ? -44.683 -2.587 60.009 1.00 92.38 185 VAL A O 1
ATOM 1408 N N . LYS A 1 186 ? -43.280 -3.992 58.968 1.00 91.50 186 LYS A N 1
ATOM 1409 C CA . LYS A 1 186 ? -43.897 -5.223 59.502 1.00 91.50 186 LYS A CA 1
ATOM 1410 C C . LYS A 1 186 ? -43.884 -5.279 61.029 1.00 91.50 186 LYS A C 1
ATOM 1412 O O . LYS A 1 186 ? -44.880 -5.668 61.643 1.00 91.50 186 LYS A O 1
ATOM 1417 N N . LEU A 1 187 ? -42.771 -4.898 61.658 1.00 92.00 187 LEU A N 1
ATOM 1418 C CA . LEU A 1 187 ? -42.664 -4.834 63.118 1.00 92.00 187 LEU A CA 1
ATOM 1419 C C . LEU A 1 187 ? -43.596 -3.764 63.701 1.00 92.00 187 LEU A C 1
ATOM 1421 O O . LEU A 1 187 ? -44.302 -4.045 64.670 1.00 92.00 187 LEU A O 1
ATOM 1425 N N . ALA A 1 188 ? -43.653 -2.577 63.093 1.00 90.38 188 ALA A N 1
ATOM 1426 C CA . ALA A 1 188 ? -44.563 -1.511 63.506 1.00 90.38 188 ALA A CA 1
ATOM 1427 C C . ALA A 1 188 ? -46.035 -1.940 63.382 1.00 90.38 188 ALA A C 1
ATOM 1429 O O . ALA A 1 188 ? -46.798 -1.787 64.335 1.00 90.38 188 ALA A O 1
ATOM 1430 N N . LEU A 1 189 ? -46.416 -2.558 62.257 1.00 88.81 189 LEU A N 1
ATOM 1431 C CA . LEU A 1 189 ? -47.748 -3.129 62.047 1.00 88.81 189 LEU A CA 1
ATOM 1432 C C . LEU A 1 189 ? -48.093 -4.169 63.114 1.00 88.81 189 LEU A C 1
ATOM 1434 O O . LEU A 1 189 ? -49.204 -4.155 63.640 1.00 88.81 189 LEU A O 1
ATOM 1438 N N . LYS A 1 190 ? -47.149 -5.045 63.477 1.00 90.00 190 LYS A N 1
ATOM 1439 C CA . LYS A 1 190 ? -47.352 -6.040 64.538 1.00 90.00 190 LYS A CA 1
ATOM 1440 C C . LYS A 1 190 ? -47.630 -5.377 65.890 1.00 90.00 190 LYS A C 1
ATOM 1442 O O . LYS A 1 190 ? -48.626 -5.711 66.525 1.00 90.00 190 LYS A O 1
ATOM 1447 N N . VAL A 1 191 ? -46.793 -4.424 66.304 1.00 89.38 191 VAL A N 1
ATOM 1448 C CA . VAL A 1 191 ? -46.954 -3.713 67.585 1.00 89.38 191 VAL A CA 1
ATOM 1449 C C . VAL A 1 191 ? -48.265 -2.924 67.619 1.00 89.38 191 VAL A C 1
ATOM 1451 O O . VAL A 1 191 ? -48.992 -3.004 68.606 1.00 89.38 191 VAL A O 1
ATOM 1454 N N . LEU A 1 192 ? -48.607 -2.209 66.542 1.00 86.38 192 LEU A N 1
ATOM 1455 C CA . LEU A 1 192 ? -49.853 -1.442 66.457 1.00 86.38 192 LEU A CA 1
ATOM 1456 C C . LEU A 1 192 ? -51.080 -2.359 66.498 1.00 86.38 192 LEU A C 1
ATOM 1458 O O . LEU A 1 192 ? -52.001 -2.100 67.269 1.00 86.38 192 LEU A O 1
ATOM 1462 N N . ARG A 1 193 ? -51.086 -3.466 65.743 1.00 85.62 193 ARG A N 1
ATOM 1463 C CA . ARG A 1 193 ? -52.179 -4.451 65.785 1.00 85.62 193 ARG A CA 1
ATOM 1464 C C . ARG A 1 193 ? -52.339 -5.062 67.179 1.00 85.62 193 ARG A C 1
ATOM 1466 O O . ARG A 1 193 ? -53.462 -5.176 67.657 1.00 85.62 193 ARG A O 1
ATOM 1473 N N . GLU A 1 194 ? -51.244 -5.422 67.852 1.00 85.75 194 GLU A N 1
ATOM 1474 C CA . GLU A 1 194 ? -51.283 -5.960 69.220 1.00 85.75 194 GLU A CA 1
ATOM 1475 C C . GLU A 1 194 ? -51.775 -4.930 70.252 1.00 85.75 194 GLU A C 1
ATOM 1477 O O . GLU A 1 194 ? -52.520 -5.292 71.165 1.00 85.75 194 GLU A O 1
ATOM 1482 N N . TYR A 1 195 ? -51.388 -3.658 70.104 1.00 82.38 195 TYR A N 1
ATOM 1483 C CA . TYR A 1 195 ? -51.807 -2.557 70.975 1.00 82.38 195 TYR A CA 1
ATOM 1484 C C . TYR A 1 195 ? -53.308 -2.264 70.840 1.00 82.38 195 TYR A C 1
ATOM 1486 O O . TYR A 1 195 ? -54.037 -2.291 71.832 1.00 82.38 195 TYR A O 1
ATOM 1494 N N . TYR A 1 196 ? -53.798 -2.071 69.611 1.00 78.12 196 TYR A N 1
ATOM 1495 C CA . TYR A 1 196 ? -55.214 -1.783 69.357 1.00 78.12 196 TYR A CA 1
ATOM 1496 C C . TYR A 1 196 ? -56.135 -2.999 69.575 1.00 78.12 196 TYR A C 1
ATOM 1498 O O . TYR A 1 196 ? -57.327 -2.818 69.801 1.00 78.12 196 TYR A O 1
ATOM 1506 N N . ALA A 1 197 ? -55.610 -4.232 69.574 1.00 74.69 197 ALA A N 1
ATOM 1507 C CA . ALA A 1 197 ? -56.386 -5.434 69.896 1.00 74.69 197 ALA A CA 1
ATOM 1508 C C . ALA A 1 197 ? -56.587 -5.674 71.408 1.00 74.69 197 ALA A C 1
ATOM 1510 O O . ALA A 1 197 ? -57.522 -6.384 71.787 1.00 74.69 197 ALA A O 1
ATOM 1511 N N . LYS A 1 198 ? -55.714 -5.136 72.277 1.00 70.56 198 LYS A N 1
ATOM 1512 C CA . LYS A 1 198 ? -55.734 -5.398 73.731 1.00 70.56 198 LYS A CA 1
ATOM 1513 C C . LYS A 1 198 ? -56.592 -4.424 74.545 1.00 70.56 198 LYS A C 1
ATOM 1515 O O . LYS A 1 198 ? -57.109 -4.844 75.578 1.00 70.56 198 LYS A O 1
ATOM 1520 N N . ASP A 1 199 ? -56.796 -3.186 74.093 1.00 57.75 199 ASP A N 1
ATOM 1521 C CA . ASP A 1 199 ? -57.522 -2.161 74.858 1.00 57.75 199 ASP A CA 1
ATOM 1522 C C . ASP A 1 199 ? -58.837 -1.720 74.191 1.00 57.75 199 ASP A C 1
ATOM 1524 O O . ASP A 1 199 ? -58.880 -0.815 73.360 1.00 57.75 199 ASP A O 1
ATOM 1528 N N . LYS A 1 200 ? -59.962 -2.302 74.636 1.00 57.94 200 LYS A N 1
ATOM 1529 C CA . LYS A 1 200 ? -61.325 -1.839 74.282 1.00 57.94 200 LYS A CA 1
ATOM 1530 C C . LYS A 1 200 ? -61.714 -0.503 74.940 1.00 57.94 200 LYS A C 1
ATOM 1532 O O . LYS A 1 200 ? -62.810 -0.000 74.706 1.00 57.94 200 LYS A O 1
ATOM 1537 N N . ALA A 1 201 ? -60.841 0.083 75.764 1.00 54.75 201 ALA A N 1
ATOM 1538 C CA . ALA A 1 201 ? -61.075 1.360 76.444 1.00 54.75 201 ALA A CA 1
ATOM 1539 C C . ALA A 1 201 ? -60.926 2.591 75.520 1.00 54.75 201 ALA A C 1
ATOM 1541 O O . ALA A 1 201 ? -61.294 3.699 75.904 1.00 54.75 201 ALA A O 1
ATOM 1542 N N . HIS A 1 202 ? -60.433 2.407 74.289 1.00 55.09 202 HIS A N 1
ATOM 1543 C CA . HIS A 1 202 ? -60.152 3.479 73.327 1.00 55.09 202 HIS A CA 1
ATOM 1544 C C . HIS A 1 202 ? -61.118 3.525 72.129 1.00 55.09 202 HIS A C 1
ATOM 1546 O O . HIS A 1 202 ? -60.740 3.995 71.059 1.00 55.09 202 HIS A O 1
ATOM 1552 N N . ALA A 1 203 ? -62.377 3.108 72.304 1.00 54.56 203 ALA A N 1
ATOM 1553 C CA . ALA A 1 203 ? -63.400 3.045 71.246 1.00 54.56 203 ALA A CA 1
ATOM 1554 C C . ALA A 1 203 ? -63.584 4.349 70.424 1.00 54.56 203 ALA A C 1
ATOM 1556 O O . ALA A 1 203 ? -63.994 4.302 69.270 1.00 54.56 203 ALA A O 1
ATOM 1557 N N . ALA A 1 204 ? -63.237 5.523 70.971 1.00 56.22 204 ALA A N 1
ATOM 1558 C CA . ALA A 1 204 ? -63.262 6.795 70.235 1.00 56.22 204 ALA A CA 1
ATOM 1559 C C . ALA A 1 204 ? -62.070 6.998 69.264 1.00 56.22 204 ALA A C 1
ATOM 1561 O O . ALA A 1 204 ? -62.160 7.819 68.355 1.00 56.22 204 ALA A O 1
ATOM 1562 N N . ALA A 1 205 ? -60.963 6.266 69.436 1.00 57.47 205 ALA A N 1
ATOM 1563 C CA . ALA A 1 205 ? -59.740 6.344 68.625 1.00 57.47 205 ALA A CA 1
ATOM 1564 C C . ALA A 1 205 ? -59.558 5.146 67.666 1.00 57.47 205 ALA A C 1
ATOM 1566 O O . ALA A 1 205 ? -58.600 5.110 66.892 1.00 57.47 205 ALA A O 1
ATOM 1567 N N . GLU A 1 206 ? -60.484 4.184 67.684 1.00 61.84 206 GLU A N 1
ATOM 1568 C CA . GLU A 1 206 ? -60.440 2.942 66.897 1.00 61.84 206 GLU A CA 1
ATOM 1569 C C . GLU A 1 206 ? -60.438 3.217 65.377 1.00 61.84 206 GLU A C 1
ATOM 1571 O O . GLU A 1 206 ? -59.675 2.607 64.627 1.00 61.84 206 GLU A O 1
ATOM 1576 N N . GLY A 1 207 ? -61.187 4.234 64.926 1.00 67.38 207 GLY A N 1
ATOM 1577 C CA . GLY A 1 207 ? -61.182 4.683 63.527 1.00 67.38 207 GLY A CA 1
ATOM 1578 C C . GLY A 1 207 ? -59.856 5.312 63.073 1.00 67.38 207 GLY A C 1
ATOM 1579 O O . GLY A 1 207 ? -59.438 5.114 61.934 1.00 67.38 207 GLY A O 1
ATOM 1580 N N . ALA A 1 208 ? -59.151 6.017 63.966 1.00 69.44 208 ALA A N 1
ATOM 1581 C CA . ALA A 1 208 ? -57.841 6.600 63.663 1.00 69.44 208 ALA A CA 1
ATOM 1582 C C . ALA A 1 208 ? -56.734 5.529 63.625 1.00 69.44 208 ALA A C 1
ATOM 1584 O O . ALA A 1 208 ? -55.881 5.560 62.739 1.00 69.44 208 ALA A O 1
ATOM 1585 N N . GLY A 1 209 ? -56.781 4.545 64.533 1.00 72.31 209 GLY A N 1
ATOM 1586 C CA . GLY A 1 209 ? -55.859 3.401 64.545 1.00 72.31 209 GLY A CA 1
ATOM 1587 C C . GLY A 1 209 ? -55.996 2.515 63.303 1.00 72.31 209 GLY A C 1
ATOM 1588 O O . GLY A 1 209 ? -54.992 2.154 62.691 1.00 72.31 209 GLY A O 1
ATOM 1589 N N . SER A 1 210 ? -57.234 2.251 62.866 1.00 77.31 210 SER A N 1
ATOM 1590 C CA . SER A 1 210 ? -57.515 1.554 61.602 1.00 77.31 210 SER A CA 1
ATOM 1591 C C . SER A 1 210 ? -56.941 2.290 60.387 1.00 77.31 210 SER A C 1
ATOM 1593 O O . SER A 1 210 ? -56.425 1.641 59.480 1.00 77.31 210 SER A O 1
ATOM 1595 N N . GLY A 1 211 ? -57.015 3.625 60.361 1.00 84.00 211 GLY A N 1
ATOM 1596 C CA . GLY A 1 211 ? -56.460 4.435 59.273 1.00 84.00 211 GLY A CA 1
ATOM 1597 C C . GLY A 1 211 ? -54.931 4.388 59.208 1.00 84.00 211 GLY A C 1
ATOM 1598 O O . GLY A 1 211 ? -54.373 4.236 58.126 1.00 84.00 211 GLY A O 1
ATOM 1599 N N . ILE A 1 212 ? -54.248 4.458 60.356 1.00 83.94 212 ILE A N 1
ATOM 1600 C CA . ILE A 1 212 ? -52.776 4.383 60.428 1.00 83.94 212 ILE A CA 1
ATOM 1601 C C . ILE A 1 212 ? -52.273 2.988 60.033 1.00 83.94 212 ILE A C 1
ATOM 1603 O O . ILE A 1 212 ? -51.292 2.882 59.301 1.00 83.94 212 ILE A O 1
ATOM 1607 N N . ILE A 1 213 ? -52.952 1.922 60.477 1.00 84.88 213 ILE A N 1
ATOM 1608 C CA . ILE A 1 213 ? -52.624 0.543 60.080 1.00 84.88 213 ILE A CA 1
ATOM 1609 C C . ILE A 1 213 ? -52.805 0.366 58.569 1.00 84.88 213 ILE A C 1
ATOM 1611 O O . ILE A 1 213 ? -51.885 -0.112 57.915 1.00 84.88 213 ILE A O 1
ATOM 1615 N N . GLY A 1 214 ? -53.930 0.817 58.004 1.00 87.75 214 GLY A N 1
ATOM 1616 C CA . GLY A 1 214 ? 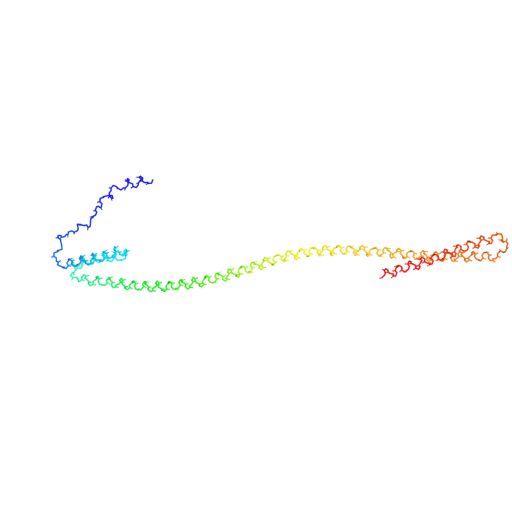-54.159 0.748 56.558 1.00 87.75 214 GLY A CA 1
ATOM 1617 C C . GLY A 1 214 ? -53.123 1.539 55.754 1.00 87.75 214 GLY A C 1
ATOM 1618 O O . GLY A 1 214 ? -52.650 1.069 54.725 1.00 87.75 214 GLY A O 1
ATOM 1619 N N . LEU A 1 215 ? -52.699 2.707 56.246 1.00 89.12 215 LEU A N 1
ATOM 1620 C CA . LEU A 1 215 ? -51.654 3.498 55.594 1.00 89.12 215 LEU A CA 1
ATOM 1621 C C . LEU A 1 215 ? -50.290 2.790 55.636 1.00 89.12 215 LEU A C 1
ATOM 1623 O O . LEU A 1 215 ? -49.571 2.796 54.643 1.00 89.12 215 LEU A O 1
ATOM 1627 N N . LEU A 1 216 ? -49.949 2.130 56.748 1.00 88.69 216 LEU A N 1
ATOM 1628 C CA . LEU A 1 216 ? -48.725 1.329 56.859 1.00 88.69 216 LEU A CA 1
ATOM 1629 C C . LEU A 1 216 ? -48.762 0.050 56.007 1.00 88.69 216 LEU A C 1
ATOM 1631 O O . LEU A 1 216 ? -47.723 -0.355 55.498 1.00 88.69 216 LEU A O 1
ATOM 1635 N N . GLU A 1 217 ? -49.929 -0.567 55.817 1.00 89.69 217 GLU A N 1
ATOM 1636 C CA . GLU A 1 217 ? -50.109 -1.705 54.901 1.00 89.69 217 GLU A CA 1
ATOM 1637 C C . GLU A 1 217 ? -49.913 -1.295 53.436 1.00 89.69 217 GLU A C 1
ATOM 1639 O O . GLU A 1 217 ? -49.259 -2.013 52.679 1.00 89.69 217 GLU A O 1
ATOM 1644 N N . VAL A 1 218 ? -50.422 -0.120 53.042 1.00 93.88 218 VAL A N 1
ATOM 1645 C CA . VAL A 1 218 ? -50.155 0.455 51.713 1.00 93.88 218 VAL A CA 1
ATOM 1646 C C . VAL A 1 218 ? -48.659 0.719 51.546 1.00 93.88 218 VAL A C 1
ATOM 1648 O O . VAL A 1 218 ? -48.071 0.279 50.565 1.00 93.88 218 VAL A O 1
ATOM 1651 N N . VAL A 1 219 ? -48.017 1.332 52.543 1.00 90.88 219 VAL A N 1
ATOM 1652 C CA . VAL A 1 219 ? -46.567 1.577 52.526 1.00 90.88 219 VAL A CA 1
ATOM 1653 C C . VAL A 1 219 ? -45.770 0.266 52.421 1.00 90.88 219 VAL A C 1
ATOM 1655 O O . VAL A 1 219 ? -44.822 0.196 51.645 1.00 90.88 219 VAL A O 1
ATOM 1658 N N . GLU A 1 220 ? -46.147 -0.797 53.142 1.00 91.00 220 GLU A N 1
ATOM 1659 C CA . GLU A 1 220 ? -45.509 -2.120 53.016 1.00 91.00 220 GLU A CA 1
ATOM 1660 C C . GLU A 1 220 ? -45.636 -2.687 51.593 1.00 91.00 220 GLU A C 1
ATOM 1662 O O . GLU A 1 220 ? -44.663 -3.221 51.046 1.00 91.00 220 GLU A O 1
ATOM 1667 N N . SER A 1 221 ? -46.825 -2.570 50.994 1.00 93.38 221 SER A N 1
ATOM 1668 C CA . SER A 1 221 ? -47.083 -2.995 49.617 1.00 93.38 221 SER A CA 1
ATOM 1669 C C . SER A 1 221 ? -46.223 -2.213 48.623 1.00 93.38 221 SER A C 1
ATOM 1671 O O . SER A 1 221 ? -45.584 -2.830 47.772 1.00 93.38 221 SER A O 1
ATOM 1673 N N . ASP A 1 222 ? -46.143 -0.890 48.767 1.00 93.19 222 ASP A N 1
ATOM 1674 C CA . ASP A 1 222 ? -45.355 -0.015 47.893 1.00 93.19 222 ASP A CA 1
ATOM 1675 C C . ASP A 1 222 ? -43.855 -0.335 47.983 1.00 93.19 222 ASP A C 1
ATOM 1677 O O . ASP A 1 222 ? -43.187 -0.496 46.960 1.00 93.19 222 ASP A O 1
ATOM 1681 N N . PHE A 1 223 ? -43.317 -0.524 49.197 1.00 92.44 223 PHE A N 1
ATOM 1682 C CA . PHE A 1 223 ? -41.923 -0.949 49.374 1.00 92.44 223 PHE A CA 1
ATOM 1683 C C . PHE A 1 223 ? -41.658 -2.333 48.766 1.00 92.44 223 PHE A C 1
ATOM 1685 O O . PHE A 1 223 ? -40.604 -2.558 48.170 1.00 92.44 223 PHE A O 1
ATOM 1692 N N . SER A 1 224 ? -42.609 -3.261 48.892 1.00 93.25 224 SER A N 1
ATOM 1693 C CA . SER A 1 224 ? -42.485 -4.609 48.328 1.00 93.25 224 SER A CA 1
ATOM 1694 C C . SER A 1 224 ? -42.528 -4.595 46.798 1.00 93.25 224 SER A C 1
ATOM 1696 O O . SER A 1 224 ? -41.734 -5.287 46.163 1.00 93.25 224 SER A O 1
ATOM 1698 N N . GLN A 1 225 ? -43.413 -3.792 46.198 1.00 93.94 225 GLN A N 1
ATOM 1699 C CA . GLN A 1 225 ? -43.468 -3.598 44.747 1.00 93.94 225 GLN A CA 1
ATOM 1700 C C . GLN A 1 225 ? -42.192 -2.937 44.223 1.00 93.94 225 GLN A C 1
ATOM 1702 O O . GLN A 1 225 ? -41.592 -3.458 43.285 1.00 93.94 225 GLN A O 1
ATOM 1707 N N . GLY A 1 226 ? -41.715 -1.873 44.872 1.00 92.94 226 GLY A N 1
ATOM 1708 C CA . GLY A 1 226 ? -40.474 -1.208 44.473 1.00 92.94 226 GLY A CA 1
ATOM 1709 C C . GLY A 1 226 ? -39.253 -2.133 44.537 1.00 92.94 226 GLY A C 1
ATOM 1710 O O . GLY A 1 226 ? -38.414 -2.113 43.637 1.00 92.94 226 GLY A O 1
ATOM 1711 N N . LEU A 1 227 ? -39.181 -3.025 45.531 1.00 92.69 227 LEU A N 1
ATOM 1712 C CA . LEU A 1 227 ? -38.116 -4.030 45.606 1.00 92.69 227 LEU A CA 1
ATOM 1713 C C . LEU A 1 227 ? -38.189 -5.048 44.457 1.00 92.69 227 LEU A C 1
ATOM 1715 O O . LEU A 1 227 ? -37.149 -5.456 43.930 1.00 92.69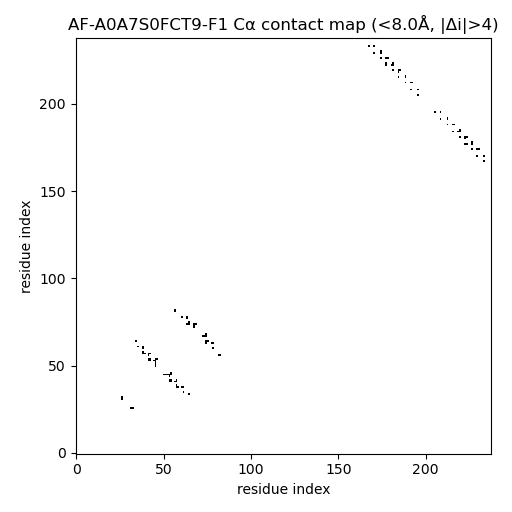 227 LEU A O 1
ATOM 1719 N N . ILE A 1 228 ? -39.395 -5.456 44.050 1.00 92.94 228 ILE A N 1
ATOM 1720 C CA . ILE A 1 228 ? -39.600 -6.346 42.898 1.00 92.94 228 ILE A CA 1
ATOM 1721 C C . ILE A 1 228 ? -39.147 -5.659 41.610 1.00 92.94 228 ILE A C 1
ATOM 1723 O O . ILE A 1 228 ? -38.385 -6.255 40.850 1.00 92.94 228 ILE A O 1
ATOM 1727 N N . GLU A 1 229 ? -39.572 -4.416 41.380 1.00 92.81 229 GLU A N 1
ATOM 1728 C CA . GLU A 1 229 ? -39.193 -3.639 40.195 1.00 92.81 229 GLU A CA 1
ATOM 1729 C C . GLU A 1 229 ? -37.681 -3.442 40.117 1.00 92.81 229 GLU A C 1
ATOM 1731 O O . GLU A 1 229 ? -37.071 -3.738 39.094 1.00 92.81 229 GLU A O 1
ATOM 1736 N N . MET A 1 230 ? -37.058 -3.043 41.223 1.00 91.88 230 MET A N 1
ATOM 1737 C CA . MET A 1 230 ? -35.615 -2.845 41.303 1.00 91.88 230 MET A CA 1
ATOM 1738 C C . MET A 1 230 ? -34.831 -4.154 41.090 1.00 91.88 230 MET A C 1
ATOM 1740 O O . MET A 1 230 ? -33.769 -4.165 40.472 1.00 91.88 230 MET A O 1
ATOM 1744 N N . THR A 1 231 ? -35.347 -5.289 41.569 1.00 91.19 231 THR A N 1
ATOM 1745 C CA . THR A 1 231 ? -34.731 -6.602 41.304 1.00 91.19 231 THR A CA 1
ATOM 1746 C C . THR A 1 231 ? -34.904 -7.011 39.840 1.00 91.19 231 THR A C 1
ATOM 1748 O O . THR A 1 231 ? -34.006 -7.610 39.247 1.00 91.19 231 THR A O 1
ATOM 1751 N N . ALA A 1 232 ? -36.051 -6.694 39.238 1.00 91.94 232 ALA A N 1
ATOM 1752 C CA . ALA A 1 232 ? -36.318 -6.969 37.834 1.00 91.94 232 ALA A CA 1
ATOM 1753 C C . ALA A 1 232 ? -35.418 -6.137 36.906 1.00 91.94 232 ALA A C 1
ATOM 1755 O O . ALA A 1 232 ? -34.912 -6.682 35.926 1.00 91.94 232 ALA A O 1
ATOM 1756 N N . THR A 1 233 ? -35.169 -4.861 37.224 1.00 90.88 233 THR A N 1
ATOM 1757 C CA . THR A 1 233 ? -34.253 -4.008 36.451 1.00 90.88 233 THR A CA 1
ATOM 1758 C C . THR A 1 233 ? -32.811 -4.501 36.529 1.00 90.88 233 THR A C 1
ATOM 1760 O O . THR A 1 233 ? -32.159 -4.596 35.493 1.00 90.88 233 THR A O 1
ATOM 1763 N N . GLU A 1 234 ? -32.324 -4.905 37.706 1.00 90.12 234 GLU A N 1
ATOM 1764 C CA . GLU A 1 234 ? -30.980 -5.486 37.844 1.00 90.12 234 GLU A CA 1
ATOM 1765 C C . GLU A 1 234 ? -30.844 -6.812 37.081 1.00 90.12 234 GLU A C 1
ATOM 1767 O O . GLU A 1 234 ? -29.838 -7.027 36.411 1.00 90.12 234 GLU A O 1
ATOM 1772 N N . ASN A 1 235 ? -31.852 -7.689 37.128 1.00 87.94 235 ASN A N 1
ATOM 1773 C CA . ASN A 1 235 ? -31.828 -8.949 36.377 1.00 87.94 235 ASN A CA 1
ATOM 1774 C C . ASN A 1 235 ? -31.867 -8.731 34.857 1.00 87.94 235 ASN A C 1
ATOM 1776 O O . ASN A 1 235 ? -31.313 -9.536 34.118 1.00 87.94 235 ASN A O 1
ATOM 1780 N N . ALA A 1 236 ? -32.522 -7.668 34.384 1.00 88.50 236 ALA A N 1
ATOM 1781 C CA . ALA A 1 236 ? -32.517 -7.292 32.972 1.00 88.50 236 ALA A CA 1
ATOM 1782 C C . ALA A 1 236 ? -31.190 -6.639 32.531 1.00 88.50 236 ALA A C 1
ATOM 1784 O O . ALA A 1 236 ? -30.897 -6.608 31.338 1.00 88.50 236 ALA A O 1
ATOM 1785 N N . ALA A 1 237 ? -30.407 -6.115 33.480 1.00 82.69 237 ALA A N 1
ATOM 1786 C CA . ALA A 1 237 ? -29.106 -5.482 33.260 1.00 82.69 237 ALA A CA 1
ATOM 1787 C C . ALA A 1 237 ? -27.904 -6.438 33.458 1.00 82.69 237 ALA A C 1
ATOM 1789 O O . ALA A 1 237 ? -26.752 -5.990 33.418 1.00 82.69 237 ALA A O 1
ATOM 1790 N N . GLN A 1 238 ? -28.147 -7.722 33.747 1.00 71.75 238 GLN A N 1
ATOM 1791 C CA . GLN A 1 238 ? -27.142 -8.796 33.819 1.00 71.75 238 GLN A CA 1
ATOM 1792 C C . GLN A 1 238 ? -27.064 -9.563 32.501 1.00 71.75 238 GLN A C 1
ATOM 1794 O O . GLN A 1 238 ? -25.925 -9.929 32.134 1.00 71.75 238 GLN A O 1
#

Foldseek 3Di:
DVVVVVVPPPDPPPPPPPPVDPDPPPPPDPVSVVLVVVLVVLCVVCVVVVPVVSNVLSVVLVVLVVVCVVVVHDSVVVSVVSVVVVVVVVVVVVVVVVVVVVVVVVVVVVVVVVVVVVVVVVVVVVVVVVVVVVVVVVVVVVVVVVVVVVVVVVVVVVVVVVVLVVLVVVLVVLLVVLVVVLVVLVVVLVVLCVVLVPDPPPVVCNVVSVVVSVVSVVVSVVSVVVSVVSVVVVVVVD

Solvent-accessible surface area (backbone atoms only — not comparable to full-atom values): 13277 Å² total; per-residue (Å²): 116,80,69,66,64,70,74,73,49,98,70,74,87,73,76,66,76,87,73,84,78,74,63,88,84,73,64,88,46,77,65,52,52,54,53,51,50,55,35,50,51,40,38,51,48,14,62,75,69,70,34,67,68,42,42,51,46,24,52,50,43,50,53,45,44,63,51,19,73,77,69,76,49,68,38,65,61,58,45,52,48,57,50,48,56,51,48,53,50,50,54,54,49,50,55,50,48,55,54,48,51,54,47,50,57,51,52,51,51,53,50,50,53,53,49,51,54,50,50,52,51,50,53,56,49,48,55,50,51,53,52,51,51,52,50,51,55,50,52,53,52,49,51,56,51,51,54,50,51,52,53,52,51,52,49,53,48,53,51,50,54,48,49,52,53,52,52,51,54,50,49,57,49,52,50,53,54,43,54,51,49,43,54,50,48,52,52,52,51,50,52,50,53,55,55,66,70,71,49,82,86,47,72,90,49,49,70,59,52,53,51,54,50,52,52,48,50,51,50,42,50,52,47,52,49,51,50,50,52,54,50,50,52,53,63,72,72,107